Protein AF-A0A926CAU7-F1 (afdb_monomer)

Foldseek 3Di:
DDDDDDDDDDDDDPDDDDDDDDDDDDDDDDDDDDDDDDDDDDPPDDDDDDPPVVVVVVVVVVVVVVVVVVVVVVVVVQVVCCVQFVDDFLRFPLLLVVLVVCLVDPAAEEEQAPSRQVSSCVSNVNPHHYHYAHDDDLDGDPCRLVVVLVVAPVRYKYKAFDPPSGPHPRVVVSVVSLVVSVKDKDFPDFRATNNGHTTMTIIHIGD

Sequence (207 aa):
LQPGGQLLQPGGQLLQPGGQLLQPGGQLLQSGGQLLQPGGQLLQSGGQPAYRGSWLRWGVMVALALVVASHAWTSAHYLDALRLTGGLSFHSSAIGDVSRFLAARPEPIVALDWGLAAQVEYFTDGQKRVDEYFGFTPEPPADYAAQLRARFGRGELFLLHAANQEAFPRRQAFLDAVEAAGLRAETVNVSIRRDGWPMIEVWRVHP

Radius of gyration: 46.48 Å; Cα contacts (8 Å, |Δi|>4): 242; chains: 1; bounding box: 104×55×127 Å

pLDDT: mean 77.71, std 26.78, range [23.84, 98.12]

Nearest PDB structures (foldseek):
  2ps3-assembly1_A  TM=4.194E-01  e=3.011E-01  Escherichia coli
  2ps3-assembly2_B  TM=5.018E-01  e=4.148E-01  Escherichia coli
  6m1x-assembly1_B  TM=4.654E-01  e=8.944E-01  Entamoeba histolytica
  2wee-assembly2_B  TM=3.225E-01  e=4.434E+00  Mycobacterium tuberculosis H37Rv
  3i3w-assembly1_B  TM=3.335E-01  e=4.159E+00  Francisella tularensis subsp. tularensis

Structure (mmCIF, N/CA/C/O backbone):
data_AF-A0A926CAU7-F1
#
_entry.id   AF-A0A926CAU7-F1
#
loop_
_atom_site.group_PDB
_atom_site.id
_atom_site.type_symbol
_atom_site.label_atom_id
_atom_site.label_alt_id
_atom_site.label_comp_id
_atom_site.label_asym_id
_atom_site.label_entity_id
_atom_site.label_seq_id
_atom_site.pdbx_PDB_ins_code
_atom_site.Cartn_x
_atom_site.Cartn_y
_atom_site.Cartn_z
_atom_site.occupancy
_atom_site.B_iso_or_equiv
_atom_site.auth_seq_id
_atom_site.auth_comp_id
_atom_site.auth_asym_id
_atom_site.auth_atom_id
_atom_site.pdbx_PDB_model_num
ATOM 1 N N . LEU A 1 1 ? 58.011 -1.268 -103.147 1.00 37.69 1 LEU A N 1
ATOM 2 C CA . LEU A 1 1 ? 59.133 -0.522 -102.537 1.00 37.69 1 LEU A CA 1
ATOM 3 C C . LEU A 1 1 ? 58.536 0.614 -101.702 1.00 37.69 1 LEU A C 1
ATOM 5 O O . LEU A 1 1 ? 58.072 1.586 -102.274 1.00 37.69 1 LEU A O 1
ATOM 9 N N . GLN A 1 2 ? 58.427 0.441 -100.383 1.00 36.41 2 GLN A N 1
ATOM 10 C CA . GLN A 1 2 ? 58.380 1.556 -99.410 1.00 36.41 2 GLN A CA 1
ATOM 11 C C . GLN A 1 2 ? 59.840 1.923 -99.066 1.00 36.41 2 GLN A C 1
ATOM 13 O O . GLN A 1 2 ? 60.687 1.054 -99.310 1.00 36.41 2 GLN A O 1
ATOM 18 N N . PRO A 1 3 ? 60.197 3.130 -98.563 1.00 37.53 3 PRO A N 1
ATOM 19 C CA . PRO A 1 3 ? 59.711 3.770 -97.309 1.00 37.53 3 PRO A CA 1
ATOM 20 C C . PRO A 1 3 ? 59.543 5.313 -97.460 1.00 37.53 3 PRO A C 1
ATOM 22 O O . PRO A 1 3 ? 59.738 5.821 -98.553 1.00 37.53 3 PRO A O 1
ATOM 25 N N . GLY A 1 4 ? 59.127 6.182 -96.528 1.00 27.03 4 GLY A N 1
ATOM 26 C CA . GLY A 1 4 ? 59.093 6.261 -95.059 1.00 27.03 4 GLY A CA 1
ATOM 27 C C . GLY A 1 4 ? 59.730 7.612 -94.646 1.00 27.03 4 GLY A C 1
ATOM 28 O O . GLY A 1 4 ? 60.794 7.939 -95.160 1.00 27.03 4 GLY A O 1
ATOM 29 N N . GLY A 1 5 ? 59.112 8.412 -93.761 1.00 28.84 5 GLY A N 1
ATOM 30 C CA . GLY A 1 5 ? 59.707 9.678 -93.284 1.00 28.84 5 GLY A CA 1
ATOM 31 C C . GLY A 1 5 ? 58.859 10.471 -92.275 1.00 28.84 5 GLY A C 1
ATOM 32 O O . GLY A 1 5 ? 57.852 11.066 -92.639 1.00 28.84 5 GLY A O 1
ATOM 33 N N . GLN A 1 6 ? 59.290 10.453 -91.009 1.00 26.98 6 GLN A N 1
ATOM 34 C CA . GLN A 1 6 ? 58.863 11.271 -89.852 1.00 26.98 6 GLN A CA 1
ATOM 35 C C . GLN A 1 6 ? 59.308 12.755 -90.039 1.00 26.98 6 GLN A C 1
ATOM 37 O O . GLN A 1 6 ? 60.118 13.019 -90.917 1.00 26.98 6 GLN A O 1
ATOM 42 N N . LEU A 1 7 ? 58.886 13.791 -89.296 1.00 25.17 7 LEU A N 1
ATOM 43 C CA . LEU A 1 7 ? 58.975 13.966 -87.840 1.00 25.17 7 LEU A CA 1
ATOM 44 C C . LEU A 1 7 ? 58.281 15.271 -87.377 1.00 25.17 7 LEU A C 1
ATOM 46 O O . LEU A 1 7 ? 57.945 16.147 -88.167 1.00 25.17 7 LEU A O 1
ATOM 50 N N . LEU A 1 8 ? 58.104 15.347 -86.060 1.00 26.75 8 LEU A N 1
ATOM 51 C CA . LEU A 1 8 ? 57.381 16.323 -85.250 1.00 26.75 8 LEU A CA 1
ATOM 52 C C . LEU A 1 8 ? 57.867 17.782 -85.305 1.00 26.75 8 LEU A C 1
ATOM 54 O O . LEU A 1 8 ? 59.041 18.082 -85.504 1.00 26.75 8 LEU A O 1
ATOM 58 N N . GLN A 1 9 ? 56.921 18.661 -84.964 1.00 29.98 9 GLN A N 1
ATOM 59 C CA . GLN A 1 9 ? 57.135 20.009 -84.438 1.00 29.98 9 GLN A CA 1
ATOM 60 C C . GLN A 1 9 ? 58.080 19.987 -83.220 1.00 29.98 9 GLN A C 1
ATOM 62 O O . GLN A 1 9 ? 57.888 19.153 -82.330 1.00 29.98 9 GLN A O 1
ATOM 67 N N . PRO A 1 10 ? 59.018 20.937 -83.090 1.00 30.83 10 PRO A N 1
ATOM 68 C CA . PRO A 1 10 ? 59.590 21.274 -81.802 1.00 30.83 10 PRO A CA 1
ATOM 69 C C . PRO A 1 10 ? 58.699 22.304 -81.098 1.00 30.83 10 PRO A C 1
ATOM 71 O O . PRO A 1 10 ? 58.356 23.349 -81.651 1.00 30.83 10 PRO A O 1
ATOM 74 N N . GLY A 1 11 ? 58.348 22.007 -79.850 1.00 28.66 11 GLY A N 1
ATOM 75 C CA . GLY A 1 11 ? 57.911 23.027 -78.911 1.00 28.66 11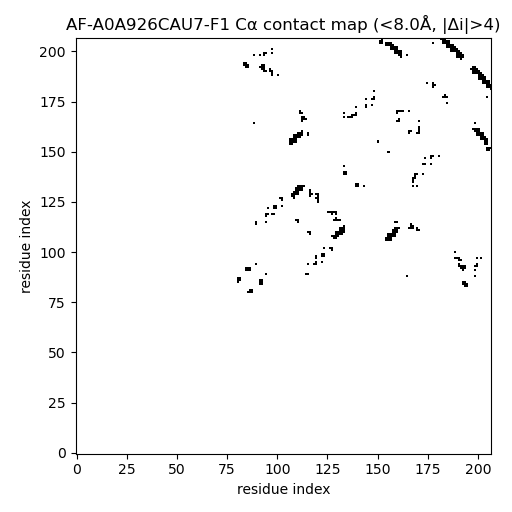 GLY A CA 1
ATOM 76 C C . GLY A 1 11 ? 59.075 23.930 -78.498 1.00 28.66 11 GLY A C 1
ATOM 77 O O . GLY A 1 11 ? 60.219 23.489 -78.412 1.00 28.66 11 GLY A O 1
ATOM 78 N N . GLY A 1 12 ? 58.733 25.178 -78.178 1.00 27.00 12 GLY A N 1
ATOM 79 C CA . GLY A 1 12 ? 59.458 26.006 -77.217 1.00 27.00 12 GLY A CA 1
ATOM 80 C C . GLY A 1 12 ? 60.671 26.772 -77.742 1.00 27.00 12 GLY A C 1
ATOM 81 O O . GLY A 1 12 ? 61.802 26.318 -77.617 1.00 27.00 12 GLY A O 1
ATOM 82 N N . GLN A 1 13 ? 60.449 28.020 -78.161 1.00 26.19 13 GLN A N 1
ATOM 83 C CA . GLN A 1 13 ? 61.414 29.086 -77.890 1.00 26.19 13 GLN A CA 1
ATOM 84 C C . GLN A 1 13 ? 61.008 29.784 -76.590 1.00 26.19 13 GLN A C 1
ATOM 86 O O . GLN A 1 13 ? 60.113 30.624 -76.561 1.00 26.19 13 GLN A O 1
ATOM 91 N N . LEU A 1 14 ? 61.687 29.405 -75.508 1.00 31.56 14 LEU A N 1
ATOM 92 C CA . LEU A 1 14 ? 61.942 30.289 -74.378 1.00 31.56 14 LEU A CA 1
ATOM 93 C C . LEU A 1 14 ? 63.037 31.274 -74.821 1.00 31.56 14 LEU A C 1
ATOM 95 O O . LEU A 1 14 ? 64.186 30.884 -75.022 1.00 31.56 14 LEU A O 1
ATOM 99 N N . LEU A 1 15 ? 62.670 32.544 -74.983 1.00 26.64 15 LEU A N 1
ATOM 100 C CA . LEU A 1 15 ? 63.578 33.694 -75.043 1.00 26.64 15 LEU A CA 1
ATOM 101 C C . LEU A 1 15 ? 63.235 34.550 -73.814 1.00 26.64 15 LEU A C 1
ATOM 103 O O . LEU A 1 15 ? 62.164 35.140 -73.771 1.00 26.64 15 LEU A O 1
ATOM 107 N N . GLN A 1 16 ? 63.934 34.333 -72.693 1.00 29.38 16 GLN A N 1
ATOM 108 C CA . GLN A 1 16 ? 65.135 35.065 -72.233 1.00 29.38 16 GLN A CA 1
ATOM 109 C C . GLN A 1 16 ? 64.796 36.413 -71.551 1.00 29.38 16 GLN A C 1
ATOM 111 O O . GLN A 1 16 ? 63.805 37.024 -71.934 1.00 29.38 16 GLN A O 1
ATOM 116 N N . PRO A 1 17 ? 65.604 36.926 -70.592 1.00 31.16 17 PRO A N 1
ATOM 117 C CA . PRO A 1 17 ? 66.950 36.472 -70.218 1.00 31.16 17 PRO A CA 1
ATOM 118 C C . PRO A 1 17 ? 67.171 36.252 -68.705 1.00 31.16 17 PRO A C 1
ATOM 120 O O . PRO A 1 17 ? 66.713 37.012 -67.853 1.00 31.16 17 PRO A O 1
ATOM 123 N N . GLY A 1 18 ? 67.961 35.226 -68.380 1.00 28.48 18 GLY A N 1
ATOM 124 C CA . GLY A 1 18 ? 68.655 35.135 -67.098 1.00 28.48 18 GLY A CA 1
ATOM 125 C C . GLY A 1 18 ? 69.792 36.155 -67.046 1.00 28.48 18 GLY A C 1
ATOM 126 O O . GLY A 1 18 ? 70.488 36.373 -68.037 1.00 28.48 18 GLY A O 1
ATOM 127 N N . GLY A 1 19 ? 69.950 36.792 -65.889 1.00 29.91 19 GLY A N 1
ATOM 128 C CA . GLY A 1 19 ? 71.025 37.735 -65.628 1.00 29.91 19 GLY A CA 1
ATOM 129 C C . GLY A 1 19 ? 72.414 37.090 -65.624 1.00 29.91 19 GLY A C 1
ATOM 130 O O . GLY A 1 19 ? 72.611 35.975 -65.151 1.00 29.91 19 GLY A O 1
ATOM 131 N N . GLN A 1 20 ? 73.375 37.875 -66.095 1.00 31.66 20 GLN A N 1
ATOM 132 C CA . GLN A 1 20 ? 74.739 37.973 -65.574 1.00 31.66 20 GLN A CA 1
ATOM 133 C C . GLN A 1 20 ? 74.884 39.457 -65.176 1.00 31.66 20 GLN A C 1
ATOM 135 O O . GLN A 1 20 ? 74.551 40.326 -65.974 1.00 31.66 20 GLN A O 1
ATOM 140 N N . LEU A 1 21 ? 75.281 39.870 -63.965 1.00 31.27 21 LEU A N 1
ATOM 141 C CA . LEU A 1 21 ? 76.259 39.254 -63.063 1.00 31.27 21 LEU A CA 1
ATOM 142 C C . LEU A 1 21 ? 77.441 38.710 -63.869 1.00 31.27 21 LEU A C 1
ATOM 144 O O . LEU A 1 21 ? 77.617 37.512 -64.019 1.00 31.27 21 LEU A O 1
ATOM 148 N N . LEU A 1 22 ? 78.141 39.687 -64.459 1.00 23.84 22 LEU A N 1
ATOM 149 C CA . LEU A 1 22 ? 79.547 39.713 -64.866 1.00 23.84 22 LEU A CA 1
ATOM 150 C C . LEU A 1 22 ? 80.095 38.472 -65.589 1.00 23.84 22 LEU A C 1
ATOM 152 O O . LEU A 1 22 ? 80.328 37.421 -65.002 1.00 23.84 22 LEU A O 1
ATOM 156 N N . GLN A 1 23 ? 80.430 38.682 -66.864 1.00 29.03 23 GLN A N 1
ATOM 157 C CA . GLN A 1 23 ? 81.358 37.837 -67.617 1.00 29.03 23 GLN A CA 1
ATOM 158 C C . GLN A 1 23 ? 82.715 37.740 -66.891 1.00 29.03 23 GLN A C 1
ATOM 160 O O . GLN A 1 23 ? 83.166 38.711 -66.275 1.00 29.03 23 GLN A O 1
ATOM 165 N N . PRO A 1 24 ? 83.409 36.603 -67.035 1.00 31.97 24 PRO A N 1
ATOM 166 C CA . PRO A 1 24 ? 84.460 36.562 -68.047 1.00 31.97 24 PRO A CA 1
ATOM 167 C C . PRO A 1 24 ? 84.379 35.307 -68.926 1.00 31.97 24 PRO A C 1
ATOM 169 O O . PRO A 1 24 ? 83.713 34.327 -68.604 1.00 31.97 24 PRO A O 1
ATOM 172 N N . GLY A 1 25 ? 85.013 35.399 -70.095 1.00 26.48 25 GLY A N 1
ATOM 173 C CA . GLY A 1 25 ? 84.811 34.493 -71.217 1.00 26.48 25 GLY A CA 1
ATOM 174 C C . GLY A 1 25 ? 85.380 33.087 -71.045 1.00 26.48 25 GLY A C 1
ATOM 175 O O . GLY A 1 25 ? 86.189 32.810 -70.166 1.00 26.48 25 GLY A O 1
ATOM 176 N N . GLY A 1 26 ? 84.960 32.195 -71.940 1.00 24.03 26 GLY A N 1
ATOM 177 C CA . GLY A 1 26 ? 85.421 30.813 -71.939 1.00 24.03 26 GLY A CA 1
ATOM 178 C C . GLY A 1 26 ? 84.582 29.920 -72.839 1.00 24.03 26 GLY A C 1
ATOM 179 O O . GLY A 1 26 ? 83.492 29.502 -72.483 1.00 24.03 26 GLY A O 1
ATOM 180 N N . GLN A 1 27 ? 85.114 29.675 -74.024 1.00 25.61 27 GLN A N 1
ATOM 181 C CA . GLN A 1 27 ? 84.716 28.689 -75.019 1.00 25.61 27 GLN A CA 1
ATOM 182 C C . GLN A 1 27 ? 84.380 27.269 -74.500 1.00 25.61 27 GLN A C 1
ATOM 184 O O . GLN A 1 27 ? 84.981 26.802 -73.543 1.00 25.61 27 GLN A O 1
ATOM 189 N N . LEU A 1 28 ? 83.558 26.570 -75.306 1.00 25.77 28 LEU A N 1
ATOM 190 C CA . LEU A 1 28 ? 83.648 25.143 -75.689 1.00 25.77 28 LEU A CA 1
ATOM 191 C C . LEU A 1 28 ? 83.577 24.062 -74.583 1.00 25.77 28 LEU A C 1
ATOM 193 O O . LEU A 1 28 ? 84.470 23.945 -73.761 1.00 25.77 28 LEU A O 1
ATOM 197 N N . LEU A 1 29 ? 82.624 23.124 -74.704 1.00 25.94 29 LEU A N 1
ATOM 198 C CA . LEU A 1 29 ? 82.925 21.763 -75.190 1.00 25.94 29 LEU A CA 1
ATOM 199 C C . LEU A 1 29 ? 81.645 20.926 -75.400 1.00 25.94 29 LEU A C 1
ATOM 201 O O . LEU A 1 29 ? 80.798 20.793 -74.522 1.00 25.94 29 LEU A O 1
A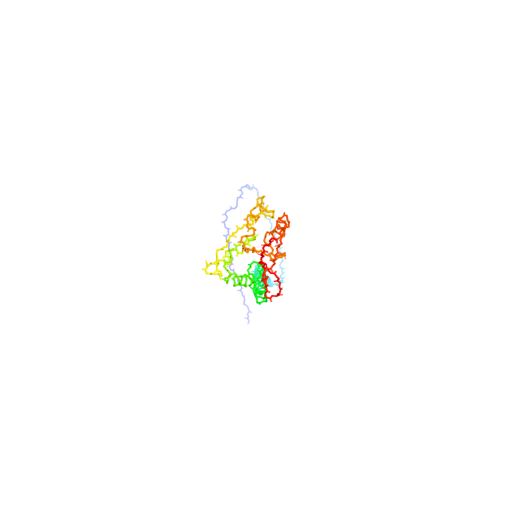TOM 205 N N . GLN A 1 30 ? 81.551 20.342 -76.593 1.00 40.06 30 GLN A N 1
ATOM 206 C CA . GLN A 1 30 ? 80.641 19.263 -76.973 1.00 40.06 30 GLN A CA 1
ATOM 207 C C . GLN A 1 30 ? 81.152 17.912 -76.446 1.00 40.06 30 GLN A C 1
ATOM 209 O O . GLN A 1 30 ? 82.361 17.721 -76.336 1.00 40.06 30 GLN A O 1
ATOM 214 N N . SER A 1 31 ? 80.251 16.950 -76.237 1.00 27.28 31 SER A N 1
ATOM 215 C CA . SER A 1 31 ? 80.400 15.499 -76.517 1.00 27.28 31 SER A CA 1
ATOM 216 C C . SER A 1 31 ? 79.255 14.774 -75.792 1.00 27.28 31 SER A C 1
ATOM 218 O O . SER A 1 31 ? 78.934 15.115 -74.666 1.00 27.28 31 SER A O 1
ATOM 220 N N . GLY A 1 32 ? 78.492 13.833 -76.338 1.00 24.94 32 GLY A N 1
ATOM 221 C CA . GLY A 1 32 ? 78.701 12.927 -77.454 1.00 24.94 32 GLY A CA 1
ATOM 222 C C . GLY A 1 32 ? 78.406 11.505 -76.954 1.00 24.94 32 GLY A C 1
ATOM 223 O O . GLY A 1 32 ? 79.230 10.950 -76.242 1.00 24.94 32 GLY A O 1
ATOM 224 N N . GLY A 1 33 ? 77.266 10.915 -77.348 1.00 26.03 33 GLY A N 1
ATOM 225 C CA . GLY A 1 33 ? 77.120 9.453 -77.471 1.00 26.03 33 GLY A CA 1
ATOM 226 C C . GLY A 1 33 ? 76.073 8.704 -76.615 1.00 26.03 33 GLY A C 1
ATOM 227 O O . GLY A 1 33 ? 76.130 8.725 -75.395 1.00 26.03 33 GLY A O 1
ATOM 228 N N . GLN A 1 34 ? 75.251 7.914 -77.335 1.00 25.88 34 GLN A N 1
ATOM 229 C CA . GLN A 1 34 ? 74.697 6.569 -77.020 1.00 25.88 34 GLN A CA 1
ATOM 230 C C . GLN A 1 34 ? 73.234 6.368 -76.529 1.00 25.88 34 GLN A C 1
ATOM 232 O O . GLN A 1 34 ? 72.913 6.371 -75.350 1.00 25.88 34 GLN A O 1
ATOM 237 N N . LEU A 1 35 ? 72.367 6.127 -77.528 1.00 28.36 35 LEU A N 1
ATOM 238 C CA . LEU A 1 35 ? 71.406 5.018 -77.767 1.00 28.36 35 LEU A CA 1
ATOM 239 C C . LEU A 1 35 ? 71.162 3.891 -76.706 1.00 28.36 35 LEU A C 1
ATOM 241 O O . LEU A 1 35 ? 72.118 3.217 -76.341 1.00 28.36 35 LEU A O 1
ATOM 245 N N . LEU A 1 36 ? 69.869 3.571 -76.424 1.00 27.06 36 LEU A N 1
ATOM 246 C CA . LEU A 1 36 ? 69.154 2.245 -76.514 1.00 27.06 36 LEU A CA 1
ATOM 247 C C . LEU A 1 36 ? 68.126 1.887 -75.385 1.00 27.06 36 LEU A C 1
ATOM 249 O O . LEU A 1 36 ? 68.510 1.586 -74.267 1.00 27.06 36 LEU A O 1
ATOM 253 N N . GLN A 1 37 ? 66.833 1.902 -75.787 1.00 29.00 37 GLN A N 1
ATOM 254 C CA . GLN A 1 37 ? 65.545 1.196 -75.455 1.00 29.00 37 GLN A CA 1
ATOM 255 C C . GLN A 1 37 ? 65.393 0.130 -74.300 1.00 29.00 37 GLN A C 1
ATOM 257 O O . GLN A 1 37 ? 66.382 -0.258 -73.700 1.00 29.00 37 GLN A O 1
ATOM 262 N N . PRO A 1 38 ? 64.231 -0.577 -74.133 1.00 44.84 38 PRO A N 1
ATOM 263 C CA . PRO A 1 38 ? 62.867 -0.208 -73.672 1.00 44.84 38 PRO A CA 1
ATOM 264 C C . PRO A 1 38 ? 62.325 -1.165 -72.550 1.00 44.84 38 PRO A C 1
ATOM 266 O O . PRO A 1 38 ? 62.838 -2.263 -72.359 1.00 44.84 38 PRO A O 1
ATOM 269 N N . GLY A 1 39 ? 61.229 -0.845 -71.842 1.00 24.72 39 GLY A N 1
ATOM 270 C CA . GLY A 1 39 ? 60.587 -1.815 -70.926 1.00 24.72 39 GLY A CA 1
ATOM 271 C C . GLY A 1 39 ? 59.308 -1.288 -70.274 1.00 24.72 39 GLY A C 1
ATOM 272 O O . GLY A 1 39 ? 59.333 -0.256 -69.615 1.00 24.72 39 GLY A O 1
ATOM 273 N N . GLY A 1 40 ? 58.176 -1.950 -70.522 1.00 28.94 40 GLY A N 1
ATOM 274 C CA . GLY A 1 40 ? 56.852 -1.471 -70.130 1.00 28.94 40 GLY A CA 1
ATOM 275 C C . GLY A 1 40 ? 56.505 -1.633 -68.651 1.00 28.94 40 GLY A C 1
ATOM 276 O O . GLY A 1 40 ? 57.103 -2.434 -67.948 1.00 28.94 40 GLY A O 1
ATOM 277 N N . GLN A 1 41 ? 55.463 -0.915 -68.230 1.00 29.08 41 GLN A N 1
ATOM 278 C CA . GLN A 1 41 ? 54.404 -1.420 -67.353 1.00 29.08 41 GLN A CA 1
ATOM 279 C C . GLN A 1 41 ? 53.270 -0.389 -67.285 1.00 29.08 41 GLN A C 1
ATOM 281 O O . GLN A 1 41 ? 53.457 0.743 -66.844 1.00 29.08 41 GLN A O 1
ATOM 286 N N . LEU A 1 42 ? 52.074 -0.802 -67.716 1.00 39.25 42 LEU A N 1
ATOM 287 C CA . LEU A 1 42 ? 50.829 -0.224 -67.222 1.00 39.25 42 LEU A CA 1
ATOM 288 C C . LEU A 1 42 ? 50.823 -0.393 -65.696 1.00 39.25 42 LEU A C 1
ATOM 290 O O . LEU A 1 42 ? 50.654 -1.509 -65.212 1.00 39.25 42 LEU A O 1
ATOM 294 N N . LEU A 1 43 ? 50.950 0.695 -64.941 1.00 36.84 43 LEU A N 1
ATOM 295 C CA . LEU A 1 43 ? 50.566 0.711 -63.531 1.00 36.84 43 LEU A CA 1
ATOM 296 C C . LEU A 1 43 ? 49.117 1.192 -63.427 1.00 36.84 43 LEU A C 1
ATOM 298 O O . LEU A 1 43 ? 48.823 2.353 -63.160 1.00 36.84 43 LEU A O 1
ATOM 302 N N . GLN A 1 44 ? 48.200 0.246 -63.643 1.00 43.81 44 GLN A N 1
ATOM 303 C CA . GLN A 1 44 ? 46.972 0.214 -62.859 1.00 43.81 44 GLN A CA 1
ATOM 304 C C . GLN A 1 44 ? 47.361 -0.175 -61.428 1.00 43.81 44 GLN A C 1
ATOM 306 O O . GLN A 1 44 ? 47.679 -1.326 -61.152 1.00 43.81 44 GLN A O 1
ATOM 311 N N . SER A 1 45 ? 47.332 0.784 -60.512 1.00 39.34 45 SER A N 1
ATOM 312 C CA . SER A 1 45 ? 47.285 0.533 -59.071 1.00 39.34 45 SER A CA 1
ATOM 313 C C . SER A 1 45 ? 46.692 1.781 -58.428 1.00 39.34 45 SER A C 1
ATOM 315 O O . SER A 1 45 ? 47.227 2.867 -58.608 1.00 39.34 45 SER A O 1
ATOM 317 N N . GLY A 1 46 ? 45.593 1.777 -57.699 1.00 35.03 46 GLY A N 1
ATOM 318 C CA . GLY A 1 46 ? 44.671 0.750 -57.253 1.00 35.03 46 GLY A CA 1
ATOM 319 C C . GLY A 1 46 ? 43.612 1.538 -56.480 1.00 35.03 46 GLY A C 1
ATOM 320 O O . GLY A 1 46 ? 43.945 2.483 -55.764 1.00 35.03 46 GLY A O 1
ATOM 321 N N . GLY A 1 47 ? 42.333 1.253 -56.702 1.00 46.81 47 GLY A N 1
ATOM 322 C CA . GLY A 1 47 ? 41.254 2.059 -56.141 1.00 46.81 47 GLY A CA 1
ATOM 323 C C . GLY A 1 47 ? 41.279 2.090 -54.615 1.00 46.81 47 GLY A C 1
ATOM 324 O O . GLY A 1 47 ? 41.148 1.045 -53.991 1.00 46.81 47 GLY A O 1
ATOM 325 N N . GLN A 1 48 ? 41.367 3.280 -54.017 1.00 50.91 48 GLN A N 1
ATOM 326 C CA . GLN A 1 48 ? 40.921 3.536 -52.644 1.00 50.91 48 GLN A CA 1
ATOM 327 C C . GLN A 1 48 ? 40.422 4.984 -52.526 1.00 50.91 48 GLN A C 1
ATOM 329 O O . GLN A 1 48 ? 41.224 5.915 -52.507 1.00 50.91 48 GLN A O 1
ATOM 334 N N . PRO A 1 49 ? 39.090 5.177 -52.452 1.00 48.47 49 PRO A N 1
ATOM 335 C CA . PRO A 1 49 ? 38.539 5.755 -51.227 1.00 48.47 49 PRO A CA 1
ATOM 336 C C . PRO A 1 49 ? 37.137 5.190 -50.914 1.00 48.47 49 PRO A C 1
ATOM 338 O O . PRO A 1 49 ? 36.132 5.860 -51.109 1.00 48.47 49 PRO A O 1
ATOM 341 N N . ALA A 1 50 ? 37.033 3.949 -50.428 1.00 53.41 50 ALA A N 1
ATOM 342 C CA . ALA A 1 50 ? 35.738 3.403 -49.969 1.00 53.41 50 ALA A CA 1
ATOM 343 C C . ALA A 1 50 ? 35.791 2.738 -48.583 1.00 53.41 50 ALA A C 1
ATOM 345 O O . ALA A 1 50 ? 34.765 2.580 -47.922 1.00 53.41 50 ALA A O 1
ATOM 346 N N . TYR A 1 51 ? 36.983 2.394 -48.090 1.00 52.62 51 TYR A N 1
ATOM 347 C CA . TYR A 1 51 ? 37.103 1.562 -46.893 1.00 52.62 51 TYR A CA 1
ATOM 348 C C . TYR A 1 51 ? 37.040 2.338 -45.574 1.00 52.62 51 TYR A C 1
ATOM 350 O O . TYR A 1 51 ? 36.506 1.807 -44.608 1.00 52.62 51 TYR A O 1
ATOM 358 N N . ARG A 1 52 ? 37.483 3.605 -45.509 1.00 55.53 52 ARG A N 1
ATOM 359 C CA . ARG A 1 52 ? 37.483 4.367 -44.239 1.00 55.53 52 ARG A CA 1
ATOM 360 C C . ARG A 1 52 ? 36.102 4.826 -43.756 1.00 55.53 52 ARG A C 1
ATOM 362 O O . ARG A 1 52 ? 35.952 5.056 -42.567 1.00 55.53 52 ARG A O 1
ATOM 369 N N . GLY A 1 53 ? 35.110 4.948 -44.639 1.00 61.16 53 GLY A N 1
ATOM 370 C CA . GLY A 1 53 ? 33.736 5.305 -44.252 1.00 61.16 53 GLY A CA 1
ATOM 371 C C . GLY A 1 53 ? 32.833 4.095 -43.997 1.00 61.16 53 GLY A C 1
ATOM 372 O O . GLY A 1 53 ? 31.812 4.218 -43.330 1.00 61.16 53 GLY A O 1
ATOM 373 N N . SER A 1 54 ? 33.201 2.922 -44.522 1.00 76.06 54 SER A N 1
ATOM 374 C CA . SER A 1 54 ? 32.367 1.718 -44.467 1.00 76.06 54 SER A CA 1
ATOM 375 C C . SER A 1 54 ? 32.303 1.126 -43.058 1.00 76.06 54 SER A C 1
ATOM 377 O O . SER A 1 54 ? 31.211 0.928 -42.536 1.00 76.06 54 SER A O 1
ATOM 379 N N . TRP A 1 55 ? 33.446 0.925 -42.393 1.00 80.50 55 TRP A N 1
ATOM 380 C CA . TRP A 1 55 ? 33.476 0.344 -41.043 1.00 80.50 55 TRP A CA 1
ATOM 381 C C . TRP A 1 55 ? 32.778 1.232 -40.006 1.00 80.50 55 TRP A C 1
ATOM 383 O O . TRP A 1 55 ? 32.121 0.712 -39.111 1.00 80.50 55 TRP A O 1
ATOM 393 N N . LEU A 1 56 ? 32.854 2.561 -40.155 1.00 86.00 56 LEU A N 1
ATOM 394 C CA . LEU A 1 56 ? 32.152 3.496 -39.276 1.00 86.00 56 LEU A CA 1
ATOM 395 C C . LEU A 1 56 ? 30.637 3.421 -39.496 1.00 86.00 56 LEU A C 1
ATOM 397 O O . LEU A 1 56 ? 29.881 3.350 -38.534 1.00 86.00 56 LEU A O 1
ATOM 401 N N . ARG A 1 57 ? 30.183 3.368 -40.756 1.00 89.50 57 ARG A N 1
ATOM 402 C CA . ARG A 1 57 ? 28.761 3.182 -41.086 1.00 89.50 57 ARG A CA 1
ATOM 403 C C . ARG A 1 57 ? 28.234 1.842 -40.574 1.00 89.50 57 ARG A C 1
ATOM 405 O O . ARG A 1 57 ? 27.168 1.814 -39.973 1.00 89.50 57 ARG A O 1
ATOM 412 N N . TRP A 1 58 ? 28.982 0.755 -40.754 1.00 91.62 58 TRP A N 1
ATOM 413 C CA . TRP A 1 58 ? 28.638 -0.556 -40.200 1.00 91.62 58 TRP A CA 1
ATOM 414 C C . TRP A 1 58 ? 28.618 -0.549 -38.671 1.00 91.62 58 TRP A C 1
ATOM 416 O O . TRP A 1 58 ? 27.672 -1.060 -38.083 1.00 91.62 58 TRP A O 1
ATOM 426 N N . GLY A 1 59 ? 29.599 0.087 -38.028 1.00 93.62 59 GLY A N 1
ATOM 427 C CA . GLY A 1 59 ? 29.638 0.246 -36.575 1.00 93.62 59 GLY A CA 1
ATOM 428 C C . GLY A 1 59 ? 28.420 0.996 -36.036 1.00 93.62 59 GLY A C 1
ATOM 429 O O . GLY A 1 59 ? 27.794 0.539 -35.083 1.00 93.62 59 GLY A O 1
ATOM 430 N N . VAL A 1 60 ? 28.019 2.091 -36.691 1.00 94.56 60 VAL A N 1
ATOM 431 C CA . VAL A 1 60 ? 26.797 2.835 -36.345 1.00 94.56 60 VAL A CA 1
ATOM 432 C C . VAL A 1 60 ? 25.546 1.978 -36.554 1.00 94.56 60 VAL A C 1
ATOM 434 O O . VAL A 1 60 ? 24.689 1.943 -35.679 1.00 94.56 60 VAL A O 1
ATOM 437 N N . MET A 1 61 ? 25.441 1.243 -37.664 1.00 95.94 61 MET A N 1
ATOM 438 C CA . MET A 1 61 ? 24.299 0.355 -37.922 1.00 95.94 61 MET A CA 1
ATOM 439 C C . MET A 1 61 ? 24.190 -0.769 -36.889 1.00 95.94 61 MET A C 1
ATOM 441 O O . MET A 1 61 ? 23.090 -1.061 -36.428 1.00 95.94 61 MET A O 1
ATOM 445 N N . VAL A 1 62 ? 25.313 -1.375 -36.493 1.00 96.75 62 VAL A N 1
ATOM 446 C CA . VAL A 1 62 ? 25.347 -2.394 -35.434 1.00 96.75 62 VAL A CA 1
ATOM 447 C C . VAL A 1 62 ? 24.946 -1.784 -34.095 1.00 96.75 62 VAL A C 1
ATOM 449 O O . VAL A 1 62 ? 24.115 -2.360 -33.401 1.00 96.75 62 VAL A O 1
ATOM 452 N N . ALA A 1 63 ? 25.466 -0.606 -33.744 1.00 96.69 63 ALA A N 1
ATOM 453 C CA . ALA A 1 63 ? 25.082 0.083 -32.515 1.00 96.69 63 ALA A CA 1
ATOM 454 C C . ALA A 1 63 ? 23.575 0.391 -32.484 1.00 96.69 63 ALA A C 1
ATOM 456 O O . ALA A 1 63 ? 22.910 0.101 -31.493 1.00 96.69 63 ALA A O 1
ATOM 457 N N . LEU A 1 64 ? 23.012 0.898 -33.586 1.00 97.81 64 LEU A N 1
ATOM 458 C CA . LEU A 1 64 ? 21.572 1.134 -33.714 1.00 97.81 64 LEU A CA 1
ATOM 459 C C . LEU A 1 64 ? 20.771 -0.167 -33.611 1.00 97.81 64 LEU A C 1
ATOM 461 O O . LEU A 1 64 ? 19.768 -0.207 -32.902 1.00 97.81 64 LEU A O 1
ATOM 465 N N . ALA A 1 65 ? 21.221 -1.240 -34.264 1.00 97.44 65 ALA A N 1
ATOM 466 C CA . ALA A 1 65 ? 20.574 -2.544 -34.175 1.00 97.44 65 ALA A CA 1
ATOM 467 C C . ALA A 1 65 ? 20.586 -3.089 -32.740 1.00 97.44 65 ALA A C 1
ATOM 469 O O . ALA A 1 65 ? 19.574 -3.613 -32.288 1.00 97.44 65 ALA A O 1
ATOM 470 N N . LEU A 1 66 ? 21.687 -2.918 -32.000 1.00 98.12 66 LEU A N 1
ATOM 471 C CA . LEU A 1 66 ? 21.783 -3.309 -30.592 1.00 98.12 66 LEU A CA 1
ATOM 472 C C . LEU A 1 66 ? 20.854 -2.481 -29.700 1.00 98.12 66 LEU A C 1
ATOM 474 O O . LEU A 1 66 ? 20.204 -3.047 -28.825 1.00 98.12 66 LEU A O 1
ATOM 478 N N . VAL A 1 67 ? 20.741 -1.169 -29.934 1.00 98.06 67 VAL A N 1
ATOM 479 C CA . VAL A 1 67 ? 19.773 -0.318 -29.223 1.00 98.06 67 VAL A CA 1
ATOM 480 C C . VAL A 1 67 ? 18.351 -0.802 -29.500 1.00 98.06 67 VAL A C 1
ATOM 482 O O . VAL A 1 67 ? 17.606 -1.072 -28.563 1.00 98.06 67 VAL A O 1
ATOM 485 N N . VAL A 1 68 ? 17.981 -0.996 -30.768 1.00 97.94 68 VAL A N 1
ATOM 486 C CA . VAL A 1 68 ? 16.642 -1.482 -31.140 1.00 97.94 68 VAL A CA 1
ATOM 487 C C . VAL A 1 68 ? 16.364 -2.861 -30.541 1.00 97.94 68 VAL A C 1
ATOM 489 O O . VAL A 1 68 ? 15.293 -3.071 -29.977 1.00 97.94 68 VAL A O 1
ATOM 492 N N . ALA A 1 69 ? 17.325 -3.785 -30.603 1.00 97.44 69 ALA A N 1
ATOM 493 C CA . ALA A 1 69 ? 17.193 -5.114 -30.015 1.00 97.44 69 ALA A CA 1
ATOM 494 C C . ALA A 1 69 ? 17.030 -5.050 -28.489 1.00 97.44 69 ALA A C 1
ATOM 496 O O . ALA A 1 69 ? 16.167 -5.732 -27.946 1.00 97.44 69 ALA A O 1
ATOM 497 N N . SER A 1 70 ? 17.797 -4.198 -27.803 1.00 97.38 70 SER A N 1
ATOM 498 C CA . SER A 1 70 ? 17.695 -3.981 -26.354 1.00 97.38 70 SER A CA 1
ATOM 499 C C . SER A 1 70 ? 16.326 -3.425 -25.950 1.00 97.38 70 SER A C 1
ATOM 501 O O . SER A 1 70 ? 15.698 -3.917 -25.008 1.00 97.38 70 SER A O 1
ATOM 503 N N . HIS A 1 71 ? 15.812 -2.450 -26.705 1.00 97.62 71 HIS A N 1
ATOM 504 C CA . HIS A 1 71 ? 14.467 -1.917 -26.498 1.00 97.62 71 HIS A CA 1
ATOM 505 C C . HIS A 1 71 ? 13.403 -2.995 -26.730 1.00 97.62 71 HIS A C 1
ATOM 507 O O . HIS A 1 71 ? 12.562 -3.205 -25.860 1.00 97.62 71 HIS A O 1
ATOM 513 N N . ALA A 1 72 ? 13.466 -3.723 -27.850 1.00 96.69 72 ALA A N 1
ATOM 514 C CA . ALA A 1 72 ? 12.517 -4.791 -28.162 1.00 96.69 72 ALA A CA 1
ATOM 515 C C . ALA A 1 72 ? 12.527 -5.906 -27.104 1.00 96.69 72 ALA A C 1
ATOM 517 O O . ALA A 1 72 ? 11.466 -6.361 -26.680 1.00 96.69 72 ALA A O 1
ATOM 518 N N . TRP A 1 73 ? 13.713 -6.298 -26.634 1.00 96.19 73 TRP A N 1
ATOM 519 C CA . TRP A 1 73 ? 13.894 -7.262 -25.552 1.00 96.19 73 TRP A CA 1
ATOM 520 C C . TRP A 1 73 ? 13.249 -6.780 -24.251 1.00 96.19 73 TRP A C 1
ATOM 522 O O . TRP A 1 73 ? 12.451 -7.494 -23.649 1.00 96.19 73 TRP A O 1
ATOM 532 N N . THR A 1 74 ? 13.535 -5.540 -23.848 1.00 94.00 74 THR A N 1
ATOM 533 C CA . THR A 1 74 ? 12.964 -4.935 -22.636 1.00 94.00 74 THR A CA 1
ATOM 534 C C . THR A 1 74 ? 11.440 -4.848 -22.727 1.00 94.00 74 THR A C 1
ATOM 536 O O . THR A 1 74 ? 10.742 -5.199 -21.777 1.00 94.00 74 THR A O 1
ATOM 539 N N . SER A 1 75 ? 10.904 -4.436 -23.879 1.00 94.06 75 SER A N 1
ATOM 540 C CA . SER A 1 75 ? 9.461 -4.379 -24.121 1.00 94.06 75 SER A CA 1
ATOM 541 C C . SER A 1 75 ? 8.805 -5.758 -24.073 1.00 94.06 75 SER A C 1
ATOM 543 O O . SER A 1 75 ? 7.743 -5.893 -23.468 1.00 94.06 75 SER A O 1
ATOM 545 N N . ALA A 1 76 ? 9.430 -6.780 -24.665 1.00 94.00 76 ALA A N 1
ATOM 546 C CA . ALA A 1 76 ? 8.934 -8.152 -24.606 1.00 94.00 76 ALA A CA 1
ATOM 547 C C . ALA A 1 76 ? 8.895 -8.662 -23.158 1.00 94.00 76 ALA A C 1
ATOM 549 O O . ALA A 1 76 ? 7.852 -9.120 -22.700 1.00 94.00 76 ALA A O 1
ATOM 550 N N . HIS A 1 77 ? 9.979 -8.466 -22.401 1.00 91.06 77 HIS A N 1
ATOM 551 C CA . HIS A 1 77 ? 10.029 -8.824 -20.984 1.00 91.06 77 HIS A CA 1
ATOM 552 C C . HIS A 1 77 ? 8.972 -8.111 -20.142 1.00 91.06 77 HIS A C 1
ATOM 554 O O . HIS A 1 77 ? 8.343 -8.735 -19.288 1.00 91.06 77 HIS A O 1
ATOM 560 N N . TYR A 1 78 ? 8.758 -6.815 -20.372 1.00 89.19 78 TYR A N 1
ATOM 561 C CA . TYR A 1 78 ? 7.739 -6.060 -19.651 1.00 89.19 78 TYR A CA 1
ATOM 562 C C . TYR A 1 78 ? 6.328 -6.560 -19.978 1.00 89.19 78 TYR A C 1
ATOM 564 O O . TYR A 1 78 ? 5.501 -6.718 -19.081 1.00 89.19 78 TYR A O 1
ATOM 572 N N . LEU A 1 79 ? 6.056 -6.854 -21.252 1.00 91.12 79 LEU A N 1
ATOM 573 C CA . LEU A 1 79 ? 4.774 -7.403 -21.681 1.00 91.12 79 LEU A CA 1
ATOM 574 C C . LEU A 1 79 ? 4.519 -8.787 -21.075 1.00 91.12 79 LEU A C 1
ATOM 576 O O . LEU A 1 79 ? 3.406 -9.057 -20.624 1.00 91.12 79 LEU A O 1
ATOM 580 N N . ASP A 1 80 ? 5.534 -9.646 -21.029 1.00 91.00 80 ASP A N 1
ATOM 581 C CA . ASP A 1 80 ? 5.425 -10.965 -20.410 1.00 91.00 80 ASP A CA 1
ATOM 582 C C . ASP A 1 80 ? 5.196 -10.856 -18.901 1.00 91.00 80 ASP A C 1
ATOM 584 O O . ASP A 1 80 ? 4.297 -11.512 -18.370 1.00 91.00 80 ASP A O 1
ATOM 588 N N . ALA A 1 81 ? 5.907 -9.954 -18.217 1.00 86.75 81 ALA A N 1
ATOM 589 C CA . ALA A 1 81 ? 5.652 -9.658 -16.812 1.00 86.75 81 ALA A CA 1
ATOM 590 C C . ALA A 1 81 ? 4.209 -9.177 -16.598 1.00 86.75 81 ALA A C 1
ATOM 592 O O . ALA A 1 81 ? 3.505 -9.721 -15.753 1.00 86.75 81 ALA A O 1
ATOM 593 N N . LEU A 1 82 ? 3.721 -8.230 -17.404 1.00 87.81 82 LEU A N 1
ATOM 594 C CA . LEU A 1 82 ? 2.351 -7.720 -17.314 1.00 87.81 82 LEU A CA 1
ATOM 595 C C . LEU A 1 82 ? 1.306 -8.825 -17.537 1.00 87.81 82 LEU A C 1
ATOM 597 O O . LEU A 1 82 ? 0.302 -8.880 -16.829 1.00 87.81 82 LEU A O 1
ATOM 601 N N . ARG A 1 83 ? 1.536 -9.729 -18.495 1.00 87.12 83 ARG A N 1
ATOM 602 C CA . ARG A 1 83 ? 0.643 -10.868 -18.763 1.00 87.12 83 ARG A CA 1
ATOM 603 C C . ARG A 1 83 ? 0.581 -11.831 -17.580 1.00 87.12 83 ARG A C 1
ATOM 605 O O . ARG A 1 83 ? -0.516 -12.247 -17.198 1.00 87.12 83 ARG A O 1
ATOM 612 N N . LEU A 1 84 ? 1.735 -12.157 -17.000 1.00 83.69 84 LEU A N 1
ATOM 613 C CA . LEU A 1 84 ? 1.857 -13.132 -15.915 1.00 83.69 84 LEU A CA 1
ATOM 614 C C . LEU A 1 84 ? 1.383 -12.580 -14.569 1.00 83.69 84 LEU A C 1
ATOM 616 O O . LEU A 1 84 ? 0.655 -13.260 -13.854 1.00 83.69 84 LEU A O 1
ATOM 620 N N . THR A 1 85 ? 1.757 -11.348 -14.229 1.00 83.94 85 THR A N 1
ATOM 621 C CA . THR A 1 85 ? 1.537 -10.777 -12.891 1.00 83.94 85 THR A CA 1
ATOM 622 C C . THR A 1 85 ? 0.378 -9.778 -12.845 1.00 83.94 85 THR A C 1
ATOM 624 O O . THR A 1 85 ? -0.148 -9.467 -11.775 1.00 83.94 85 THR A O 1
ATOM 627 N N . GLY A 1 86 ? -0.075 -9.283 -14.000 1.00 81.38 86 GLY A N 1
ATOM 628 C CA . GLY A 1 86 ? -1.053 -8.197 -14.072 1.00 81.38 86 GLY A CA 1
ATOM 629 C C . GLY A 1 86 ? -0.473 -6.837 -13.675 1.00 81.38 86 GLY A C 1
ATOM 630 O O . GLY A 1 86 ? -1.240 -5.955 -13.308 1.00 81.38 86 GLY A O 1
ATOM 631 N N . GLY A 1 87 ? 0.856 -6.687 -13.702 1.00 84.06 87 GLY A N 1
ATOM 632 C CA . GLY A 1 87 ? 1.578 -5.471 -13.321 1.00 84.06 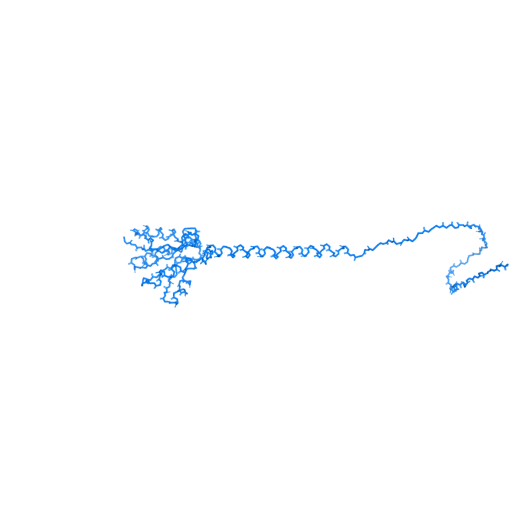87 GLY A CA 1
ATOM 633 C C . GLY A 1 87 ? 2.533 -5.728 -12.158 1.00 84.06 87 GLY A C 1
ATOM 634 O O . GLY A 1 87 ? 2.303 -6.614 -11.340 1.00 84.06 87 GLY A O 1
ATOM 635 N N . LEU A 1 88 ? 3.626 -4.972 -12.088 1.00 82.06 88 LEU A N 1
ATOM 636 C CA . LEU A 1 88 ? 4.658 -5.134 -11.061 1.00 82.06 88 LEU A CA 1
ATOM 637 C C . LEU A 1 88 ? 4.569 -4.028 -10.007 1.00 82.06 88 LEU A C 1
ATOM 639 O O . LEU A 1 88 ? 4.106 -2.924 -10.293 1.00 82.06 88 LEU A O 1
ATOM 643 N N . SER A 1 89 ? 5.084 -4.322 -8.810 1.00 80.69 89 SER A N 1
ATOM 644 C CA . SER A 1 89 ? 5.191 -3.358 -7.708 1.00 80.69 89 SER A CA 1
ATOM 645 C C . SER A 1 89 ? 3.840 -2.669 -7.405 1.00 80.69 89 SER A C 1
ATOM 647 O O . SER A 1 89 ? 2.787 -3.314 -7.450 1.00 80.69 89 SER A O 1
ATOM 649 N N . PHE A 1 90 ? 3.864 -1.363 -7.143 1.00 79.44 90 PHE A N 1
ATOM 650 C CA . PHE A 1 90 ? 2.727 -0.504 -6.792 1.00 79.44 90 PHE A CA 1
ATOM 651 C C . PHE A 1 90 ? 1.625 -0.413 -7.861 1.00 79.44 90 PHE A C 1
ATOM 653 O O . PHE A 1 90 ? 0.534 0.073 -7.579 1.00 79.44 90 PHE A O 1
ATOM 660 N N . HIS A 1 91 ? 1.888 -0.886 -9.082 1.00 76.25 91 HIS A N 1
ATOM 661 C CA . HIS A 1 91 ? 0.926 -0.907 -10.191 1.00 76.25 91 HIS A CA 1
ATOM 662 C C . HIS A 1 91 ? 0.457 -2.324 -10.533 1.00 76.25 91 HIS A C 1
ATOM 664 O O . HIS A 1 91 ? 0.015 -2.597 -11.649 1.00 76.25 91 HIS A O 1
ATOM 670 N N . SER A 1 92 ? 0.601 -3.260 -9.598 1.00 85.31 92 SER A N 1
ATOM 671 C CA . SER A 1 92 ? 0.074 -4.609 -9.767 1.00 85.31 92 SER A CA 1
ATOM 672 C C . SER A 1 92 ? -1.453 -4.643 -9.708 1.00 85.31 92 SER A C 1
ATOM 674 O O . SER A 1 92 ? -2.094 -3.802 -9.082 1.00 85.31 92 SER A O 1
ATOM 676 N N . SER A 1 93 ? -2.036 -5.681 -10.311 1.00 86.88 93 SER A N 1
ATOM 677 C CA . SER A 1 93 ? -3.482 -5.953 -10.271 1.00 86.88 93 SER A CA 1
ATOM 678 C C . SER A 1 93 ? -4.101 -5.981 -8.861 1.00 86.88 93 SER A C 1
ATOM 680 O O . SER A 1 93 ? -5.296 -5.719 -8.726 1.00 86.88 93 SER A O 1
ATOM 682 N N . ALA A 1 94 ? -3.294 -6.192 -7.814 1.00 92.62 94 ALA A N 1
ATOM 683 C CA . ALA A 1 94 ? -3.732 -6.200 -6.421 1.00 92.62 94 ALA A CA 1
ATOM 684 C C . ALA A 1 94 ? -4.386 -4.879 -5.972 1.00 92.62 94 ALA A C 1
ATOM 686 O O . ALA A 1 94 ? -5.258 -4.901 -5.104 1.00 92.62 94 ALA A O 1
ATOM 687 N N . ILE A 1 95 ? -4.023 -3.735 -6.572 1.00 93.38 95 ILE A N 1
ATOM 688 C CA . ILE A 1 95 ? -4.661 -2.452 -6.238 1.00 93.38 95 ILE A CA 1
ATOM 689 C C . ILE A 1 95 ? -6.143 -2.429 -6.636 1.00 93.38 95 ILE A C 1
ATOM 691 O O . ILE A 1 95 ? -6.974 -1.860 -5.931 1.00 93.38 95 ILE A O 1
ATOM 695 N N . GLY A 1 96 ? -6.505 -3.104 -7.730 1.00 92.38 96 GLY A N 1
ATOM 696 C CA . GLY A 1 96 ? -7.898 -3.254 -8.143 1.00 92.38 96 GLY A CA 1
ATOM 697 C C . GLY A 1 96 ? -8.676 -4.181 -7.207 1.00 92.38 96 GLY A C 1
ATOM 698 O O . GLY A 1 96 ? -9.839 -3.922 -6.898 1.00 92.38 96 GLY A O 1
ATOM 699 N N . ASP A 1 97 ? -8.032 -5.238 -6.712 1.00 93.12 97 ASP A N 1
ATOM 700 C CA . ASP A 1 97 ? -8.640 -6.183 -5.770 1.00 93.12 97 ASP A CA 1
ATOM 701 C C . ASP A 1 97 ? -8.932 -5.526 -4.421 1.00 93.12 97 ASP A C 1
ATOM 703 O O . ASP A 1 97 ? -10.068 -5.600 -3.939 1.00 93.12 97 ASP A O 1
ATOM 707 N N . VAL A 1 98 ? -7.960 -4.797 -3.863 1.00 95.31 98 VAL A N 1
ATOM 708 C CA . VAL A 1 98 ? -8.158 -4.098 -2.589 1.00 95.31 98 VAL A CA 1
ATOM 709 C C . VAL A 1 98 ? -9.186 -2.977 -2.726 1.00 95.31 98 VAL A C 1
ATOM 711 O O . VAL A 1 98 ? -10.035 -2.813 -1.854 1.00 95.31 98 VAL A O 1
ATOM 714 N N . SER A 1 99 ? -9.196 -2.256 -3.851 1.00 95.81 99 SER A N 1
ATOM 715 C CA . SER A 1 99 ? -10.175 -1.190 -4.097 1.00 95.81 99 SER A CA 1
ATOM 716 C C . SER A 1 99 ? -11.600 -1.738 -4.157 1.00 95.81 99 SER A C 1
ATOM 718 O O . SER A 1 99 ? -12.501 -1.164 -3.550 1.00 95.81 99 SER A O 1
ATOM 720 N N . ARG A 1 100 ? -11.816 -2.896 -4.799 1.00 94.62 100 ARG A N 1
ATOM 721 C CA . ARG A 1 100 ? -13.123 -3.578 -4.795 1.00 94.62 100 ARG A CA 1
ATOM 722 C C . ARG A 1 100 ? -13.531 -4.046 -3.401 1.00 94.62 100 ARG A C 1
ATOM 724 O O . ARG A 1 100 ? -14.696 -3.908 -3.034 1.00 94.62 100 ARG A O 1
ATOM 731 N N . PHE A 1 101 ? -12.586 -4.570 -2.620 1.00 94.81 101 PHE A N 1
ATOM 732 C CA . PHE A 1 101 ? -12.835 -4.948 -1.228 1.00 94.81 101 PHE A CA 1
ATOM 733 C C . PHE A 1 101 ? -13.250 -3.742 -0.369 1.00 94.81 101 PHE A C 1
ATOM 735 O O . PHE A 1 101 ? -14.176 -3.846 0.436 1.00 94.81 101 PHE A O 1
ATOM 742 N N . LEU A 1 102 ? -12.598 -2.593 -0.560 1.00 95.69 102 LEU A N 1
ATOM 743 C CA . LEU A 1 102 ? -12.858 -1.360 0.183 1.00 95.69 102 LEU A CA 1
ATOM 744 C C . LEU A 1 102 ? -14.127 -0.635 -0.291 1.00 95.69 102 LEU A C 1
ATOM 746 O O . LEU A 1 102 ? -14.816 -0.027 0.525 1.00 95.69 102 LEU A O 1
ATOM 750 N N . ALA A 1 103 ? -14.493 -0.732 -1.573 1.00 93.94 103 ALA A N 1
ATOM 751 C CA . ALA A 1 103 ? -15.691 -0.096 -2.131 1.00 93.94 103 ALA A CA 1
ATOM 752 C C . ALA A 1 103 ? -16.973 -0.494 -1.376 1.00 93.94 103 ALA A C 1
ATOM 754 O O . ALA A 1 103 ? -17.826 0.349 -1.096 1.00 93.94 103 ALA A O 1
ATOM 755 N N . ALA A 1 104 ? -17.075 -1.762 -0.969 1.00 88.19 104 ALA A N 1
ATOM 756 C CA . ALA A 1 104 ? -18.234 -2.308 -0.264 1.00 88.19 104 ALA A CA 1
ATOM 757 C C . ALA A 1 104 ? -18.293 -1.960 1.240 1.00 88.19 104 ALA A C 1
ATOM 759 O O . ALA A 1 104 ? -19.235 -2.363 1.922 1.00 88.19 104 ALA A O 1
ATOM 760 N N . ARG A 1 105 ? -17.296 -1.246 1.780 1.00 92.25 105 ARG A N 1
ATOM 761 C CA . ARG A 1 105 ? -17.089 -1.078 3.226 1.00 92.25 105 ARG A CA 1
ATOM 762 C C . ARG A 1 105 ? -17.348 0.345 3.718 1.00 92.25 105 ARG A C 1
ATOM 764 O O . ARG A 1 105 ? -16.759 1.268 3.167 1.00 92.25 105 ARG A O 1
ATOM 771 N N . PRO A 1 106 ? -18.217 0.582 4.716 1.00 93.31 106 PRO A N 1
ATOM 772 C CA . PRO A 1 106 ? -18.468 1.929 5.241 1.00 93.31 106 PRO A CA 1
ATOM 773 C C . PRO A 1 106 ? -17.319 2.506 6.087 1.00 93.31 106 PRO A C 1
ATOM 775 O O . PRO A 1 106 ? -17.320 3.705 6.354 1.00 93.31 106 PRO A O 1
ATOM 778 N N . GLU A 1 107 ? -16.376 1.677 6.534 1.00 94.69 107 GLU A N 1
ATOM 779 C CA . GLU A 1 107 ? -15.274 2.072 7.412 1.00 94.69 107 GLU A CA 1
ATOM 780 C C . GLU A 1 107 ? -14.361 3.138 6.763 1.00 94.69 107 GLU A C 1
ATOM 782 O O . GLU A 1 107 ? -14.046 3.022 5.574 1.00 94.69 107 GLU A O 1
ATOM 787 N N . PRO A 1 108 ? -13.888 4.157 7.513 1.00 95.25 108 PRO A N 1
ATOM 788 C CA . PRO A 1 108 ? -12.878 5.088 7.013 1.00 95.25 108 PRO A CA 1
ATOM 789 C C . PRO A 1 108 ? -11.545 4.377 6.762 1.00 95.25 108 PRO A C 1
ATOM 791 O O . PRO A 1 108 ? -11.213 3.408 7.448 1.00 95.25 108 PRO A O 1
ATOM 794 N N . ILE A 1 109 ? -10.773 4.874 5.797 1.00 96.88 109 ILE A N 1
ATOM 795 C CA . ILE A 1 109 ? -9.549 4.222 5.322 1.00 96.88 109 ILE A CA 1
ATOM 796 C C . ILE A 1 109 ? -8.363 5.156 5.535 1.00 96.88 109 ILE A C 1
ATOM 798 O O . ILE A 1 109 ? -8.430 6.340 5.201 1.00 96.88 109 ILE A O 1
ATOM 802 N N . VAL A 1 110 ? -7.267 4.599 6.044 1.00 97.19 110 VAL A N 1
ATOM 803 C CA . VAL A 1 110 ? -5.996 5.294 6.235 1.00 97.19 110 VAL A CA 1
ATOM 804 C C . VAL A 1 110 ? -4.897 4.539 5.508 1.00 97.19 110 VAL A C 1
ATOM 806 O O . VAL A 1 110 ? -4.575 3.410 5.868 1.00 97.19 110 VAL A O 1
ATOM 809 N N . ALA A 1 111 ? -4.309 5.157 4.492 1.00 97.31 111 ALA A N 1
ATOM 810 C CA . ALA A 1 111 ? -3.115 4.661 3.833 1.00 97.31 111 ALA A CA 1
ATOM 811 C C . ALA A 1 111 ? -1.869 5.067 4.625 1.00 97.31 111 ALA A C 1
ATOM 813 O O . ALA A 1 111 ? -1.597 6.249 4.847 1.00 97.31 111 ALA A O 1
ATOM 814 N N . LEU A 1 112 ? -1.106 4.059 5.037 1.00 97.12 112 LEU A N 1
ATOM 815 C CA . LEU A 1 112 ? 0.124 4.214 5.811 1.00 97.12 112 LEU A CA 1
ATOM 816 C C . LEU A 1 112 ? 1.379 3.972 4.973 1.00 97.12 112 LEU A C 1
ATOM 818 O O . LEU A 1 112 ? 2.474 3.920 5.520 1.00 97.12 112 LEU A O 1
ATOM 822 N N . ASP A 1 113 ? 1.240 3.840 3.657 1.00 95.25 113 ASP A N 1
ATOM 823 C CA . ASP A 1 113 ? 2.365 3.753 2.735 1.00 95.25 113 ASP A CA 1
ATOM 824 C C . ASP A 1 113 ? 2.039 4.464 1.414 1.00 95.25 113 ASP A C 1
ATOM 826 O O . ASP A 1 113 ? 0.873 4.699 1.078 1.00 95.25 113 ASP A O 1
ATOM 830 N N . TRP A 1 114 ? 3.079 4.843 0.677 1.00 94.06 114 TRP A N 1
ATOM 831 C CA . TRP A 1 114 ? 2.953 5.649 -0.531 1.00 94.06 114 TRP A CA 1
ATOM 832 C C . TRP A 1 114 ? 2.345 4.866 -1.697 1.00 94.06 114 TRP A C 1
ATOM 834 O O . TRP A 1 114 ? 2.629 3.690 -1.888 1.00 94.06 114 TRP A O 1
ATOM 844 N N . GLY A 1 115 ? 1.551 5.543 -2.530 1.00 91.94 115 GLY A N 1
ATOM 845 C CA . GLY A 1 115 ? 1.014 4.975 -3.770 1.00 91.94 115 GLY A CA 1
ATOM 846 C C . GLY A 1 115 ? -0.31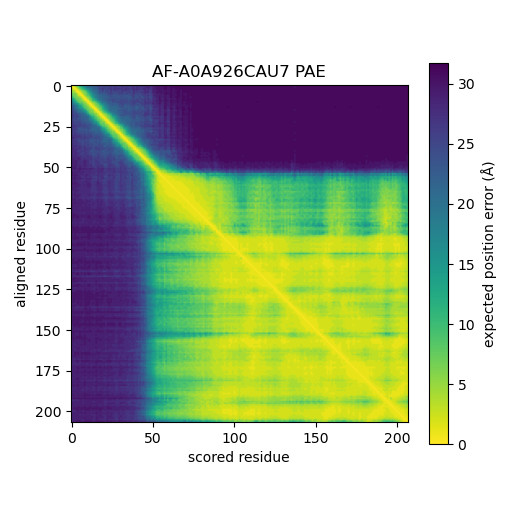0 4.227 -3.607 1.00 91.94 115 GLY A C 1
ATOM 847 O O . GLY A 1 115 ? -0.797 3.655 -4.578 1.00 91.94 115 GLY A O 1
ATOM 848 N N . LEU A 1 116 ? -0.921 4.250 -2.421 1.00 94.81 116 LEU A N 1
ATOM 849 C CA . LEU A 1 116 ? -2.173 3.544 -2.142 1.00 94.81 116 LEU A CA 1
ATOM 850 C C . LEU A 1 116 ? -3.411 4.441 -2.276 1.00 94.81 116 LEU A C 1
ATOM 852 O O . LEU A 1 116 ? -4.341 4.074 -2.994 1.00 94.81 116 LEU A O 1
ATOM 856 N N . ALA A 1 117 ? -3.434 5.615 -1.632 1.00 95.56 117 ALA A N 1
ATOM 857 C CA . ALA A 1 117 ? -4.658 6.414 -1.522 1.00 95.56 117 ALA A CA 1
ATOM 858 C C . ALA A 1 117 ? -5.197 6.855 -2.880 1.00 95.56 117 ALA A C 1
ATOM 860 O O . ALA A 1 117 ? -6.305 6.474 -3.237 1.00 95.56 117 ALA A O 1
ATOM 861 N N . ALA A 1 118 ? -4.394 7.565 -3.677 1.00 94.31 118 ALA A N 1
ATOM 862 C CA . ALA A 1 118 ? -4.836 8.086 -4.972 1.00 94.31 118 ALA A CA 1
ATOM 863 C C . ALA A 1 118 ? -5.391 6.991 -5.901 1.00 94.31 118 ALA A C 1
ATOM 865 O O . ALA A 1 118 ? -6.352 7.222 -6.633 1.00 94.31 118 ALA A O 1
ATOM 866 N N . GLN A 1 119 ? -4.813 5.785 -5.858 1.00 94.12 119 GLN A N 1
ATOM 867 C CA . GLN A 1 119 ? -5.298 4.665 -6.660 1.00 94.12 119 GLN A CA 1
ATOM 868 C C . GLN A 1 119 ? -6.632 4.127 -6.129 1.00 94.12 119 GLN A C 1
ATOM 870 O O . GLN A 1 119 ? -7.548 3.916 -6.918 1.00 94.12 119 GLN A O 1
ATOM 875 N N . VAL A 1 120 ? -6.773 3.943 -4.813 1.00 95.25 120 VAL A N 1
ATOM 876 C CA . VAL A 1 120 ? -8.039 3.497 -4.206 1.00 95.25 120 VAL A CA 1
ATOM 877 C C . VAL A 1 120 ? -9.155 4.514 -4.442 1.00 95.25 120 VAL A C 1
ATOM 879 O O . VAL A 1 120 ? -10.261 4.128 -4.818 1.00 95.25 120 VAL A O 1
ATOM 882 N N . GLU A 1 121 ? -8.883 5.809 -4.283 1.00 95.62 121 GLU A N 1
ATOM 883 C CA . GLU A 1 121 ? -9.864 6.859 -4.574 1.00 95.62 121 GLU A CA 1
ATOM 884 C C . GLU A 1 121 ? -10.284 6.819 -6.052 1.00 95.62 121 GLU A C 1
ATOM 886 O O . GLU A 1 121 ? -11.475 6.856 -6.357 1.00 95.62 121 GLU A O 1
ATOM 891 N N . TYR A 1 122 ? -9.331 6.646 -6.975 1.00 94.81 122 TYR A N 1
ATOM 892 C CA . TYR A 1 122 ? -9.615 6.521 -8.406 1.00 94.81 122 TYR A CA 1
ATOM 893 C C . TYR A 1 122 ? -10.468 5.287 -8.740 1.00 94.81 122 TYR A C 1
ATOM 895 O O . TYR A 1 122 ? -11.489 5.408 -9.410 1.00 94.81 122 TYR A O 1
ATOM 903 N N . PHE A 1 123 ? -10.095 4.101 -8.249 1.00 93.88 123 PHE A N 1
ATOM 904 C CA . PHE A 1 123 ? -10.810 2.847 -8.533 1.00 93.88 123 PHE A CA 1
ATOM 905 C C . PHE A 1 123 ? -12.164 2.722 -7.827 1.00 93.88 123 PHE A C 1
ATOM 907 O O . PHE A 1 123 ? -12.920 1.793 -8.113 1.00 93.88 123 PHE A O 1
ATOM 914 N N . THR A 1 124 ? -12.472 3.634 -6.908 1.00 94.31 124 THR A N 1
ATOM 915 C CA . THR A 1 124 ? -13.776 3.724 -6.243 1.00 94.31 124 THR A CA 1
ATOM 916 C C . THR A 1 124 ? -14.616 4.886 -6.775 1.00 94.31 124 THR A C 1
ATOM 918 O O . THR A 1 124 ? -15.574 5.285 -6.119 1.00 94.31 124 THR A O 1
ATOM 921 N N . ASP A 1 125 ? -14.266 5.446 -7.940 1.00 93.38 125 ASP A N 1
ATOM 922 C CA . ASP A 1 125 ? -14.931 6.604 -8.553 1.00 93.38 125 ASP A CA 1
ATOM 923 C C . ASP A 1 125 ? -15.047 7.808 -7.591 1.00 93.38 125 ASP A C 1
ATOM 925 O O . ASP A 1 125 ? -16.032 8.549 -7.593 1.00 93.38 125 ASP A O 1
ATOM 929 N N . GLY A 1 126 ? -14.057 7.981 -6.707 1.00 91.50 126 GLY A N 1
ATOM 930 C CA . GLY A 1 126 ? -14.028 9.017 -5.671 1.00 91.50 126 GLY A CA 1
ATOM 931 C C . GLY A 1 126 ? -14.996 8.794 -4.502 1.00 91.50 126 GLY A C 1
ATOM 932 O O . GLY A 1 126 ? -15.117 9.661 -3.638 1.00 91.50 126 GLY A O 1
ATOM 933 N N . GLN A 1 127 ? -15.696 7.656 -4.439 1.00 90.44 127 GLN A N 1
ATOM 934 C CA . GLN A 1 127 ? -16.659 7.359 -3.369 1.00 90.44 127 GLN A CA 1
ATOM 935 C C . GLN A 1 127 ? -15.989 7.019 -2.037 1.00 90.44 127 GLN A C 1
ATOM 937 O O . GLN A 1 127 ? -16.597 7.187 -0.976 1.00 90.44 127 GLN A O 1
ATOM 942 N N . LYS A 1 128 ? -14.753 6.510 -2.072 1.00 92.75 128 LYS A N 1
ATOM 943 C CA . LYS A 1 128 ? -13.943 6.272 -0.878 1.00 92.75 128 LYS A CA 1
ATOM 944 C C . LYS A 1 128 ? -12.854 7.316 -0.811 1.00 92.75 128 LYS A C 1
ATOM 946 O O . LYS A 1 128 ? -11.998 7.351 -1.680 1.00 92.75 128 LYS A O 1
ATOM 951 N N . ARG A 1 129 ? -12.889 8.129 0.242 1.00 93.69 129 ARG A N 1
ATOM 952 C CA . ARG A 1 129 ? -11.782 9.013 0.598 1.00 93.69 129 ARG A CA 1
ATOM 953 C C . ARG A 1 129 ? -10.792 8.249 1.464 1.00 93.69 129 ARG A C 1
ATOM 955 O O . ARG A 1 129 ? -11.211 7.537 2.380 1.00 93.69 129 ARG A O 1
ATOM 962 N N . VAL A 1 130 ? -9.509 8.413 1.181 1.00 96.12 130 VAL A N 1
ATOM 963 C CA . VAL A 1 130 ? -8.429 7.746 1.899 1.00 96.12 130 VAL A CA 1
ATOM 964 C C . VAL A 1 130 ? -7.524 8.803 2.519 1.00 96.12 130 VAL A C 1
ATOM 966 O O . VAL A 1 130 ? -6.945 9.633 1.824 1.00 96.12 130 VAL A O 1
ATOM 969 N N . ASP A 1 131 ? -7.394 8.772 3.843 1.00 95.94 131 ASP A N 1
ATOM 970 C CA . ASP A 1 131 ? -6.431 9.622 4.540 1.00 95.94 131 ASP A CA 1
ATOM 971 C C . ASP A 1 131 ? -5.021 9.050 4.357 1.00 95.94 131 ASP A C 1
ATOM 973 O O . ASP A 1 131 ? -4.807 7.863 4.582 1.00 95.94 131 ASP A O 1
ATOM 977 N N . GLU A 1 132 ? -4.037 9.879 4.017 1.00 94.94 132 GLU A N 1
ATOM 978 C CA . GLU A 1 132 ? -2.635 9.452 3.933 1.00 94.94 132 GLU A CA 1
ATOM 979 C C . GLU A 1 132 ? -1.834 9.904 5.148 1.00 94.94 132 GLU A C 1
ATOM 981 O O . GLU A 1 132 ? -1.842 11.082 5.515 1.00 94.94 132 GLU A O 1
ATOM 986 N N . TYR A 1 133 ? -1.090 8.975 5.751 1.00 94.62 133 TYR A N 1
ATOM 987 C CA . TYR A 1 133 ? -0.166 9.303 6.826 1.00 94.62 133 TYR A CA 1
ATOM 988 C C . TYR A 1 133 ? 1.001 8.309 6.914 1.00 94.62 133 TYR A C 1
ATOM 990 O O . TYR A 1 133 ? 0.906 7.261 7.544 1.00 94.62 133 TYR A O 1
ATOM 998 N N . PHE A 1 134 ? 2.122 8.656 6.275 1.00 92.00 134 PHE A N 1
ATOM 999 C CA . PHE A 1 134 ? 3.328 7.817 6.224 1.00 92.00 134 PHE A CA 1
ATOM 1000 C C . PHE A 1 134 ? 4.634 8.628 6.284 1.00 92.00 134 PHE A C 1
ATOM 1002 O O . PHE A 1 134 ? 5.581 8.211 6.941 1.00 92.00 134 PHE A O 1
ATOM 1009 N N . GLY A 1 135 ? 4.699 9.810 5.661 1.00 91.19 135 GLY A N 1
ATOM 1010 C CA . GLY A 1 135 ? 5.918 10.632 5.599 1.00 91.19 135 GLY A CA 1
ATOM 1011 C C . GLY A 1 135 ? 6.969 10.107 4.606 1.00 91.19 135 GLY A C 1
ATOM 1012 O O . GLY A 1 135 ? 7.054 8.914 4.355 1.00 91.19 135 GLY A O 1
ATOM 1013 N N . PHE A 1 136 ? 7.786 11.001 4.043 1.00 90.75 136 PHE A N 1
ATOM 1014 C CA . PHE A 1 136 ? 8.635 10.720 2.867 1.00 90.75 136 PHE A CA 1
ATOM 1015 C C . PHE A 1 136 ? 10.077 10.280 3.184 1.00 90.75 136 PHE A C 1
ATOM 1017 O O . PHE A 1 136 ? 10.952 10.338 2.320 1.00 90.75 136 PHE A O 1
ATOM 1024 N N . THR A 1 137 ? 10.346 9.876 4.422 1.00 92.62 137 THR A N 1
ATOM 1025 C CA . THR A 1 137 ? 11.661 9.407 4.888 1.00 92.62 137 THR A CA 1
ATOM 1026 C C . THR A 1 137 ? 11.625 7.912 5.191 1.00 92.62 137 THR A C 1
ATOM 1028 O O . THR A 1 137 ? 10.555 7.390 5.501 1.00 92.62 137 THR A O 1
ATOM 1031 N N . PRO A 1 138 ? 12.758 7.191 5.152 1.00 90.38 138 PRO A N 1
ATOM 1032 C CA . PRO A 1 138 ? 12.804 5.812 5.636 1.00 90.38 138 PRO A CA 1
ATOM 1033 C C . PRO A 1 138 ? 12.318 5.699 7.085 1.00 90.38 138 PRO A C 1
ATOM 1035 O O . PRO A 1 138 ? 11.502 4.839 7.398 1.00 90.38 138 PRO A O 1
ATOM 1038 N N . GLU A 1 1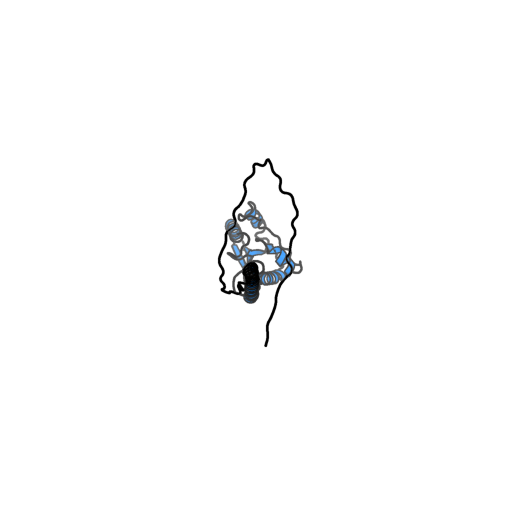39 ? 12.721 6.622 7.952 1.00 93.81 139 GLU A N 1
ATOM 1039 C CA . GLU A 1 139 ? 12.256 6.696 9.333 1.00 93.81 139 GLU A CA 1
ATOM 1040 C C . GLU A 1 139 ? 10.815 7.229 9.396 1.00 93.81 139 GLU A C 1
ATOM 1042 O O . GLU A 1 139 ? 10.478 8.161 8.654 1.00 93.81 139 GLU A O 1
ATOM 1047 N N . PRO A 1 140 ? 9.947 6.671 10.261 1.00 93.56 140 PRO A N 1
ATOM 1048 C CA . PRO A 1 140 ? 8.612 7.214 10.468 1.00 93.56 140 PRO A CA 1
ATOM 1049 C C . PRO A 1 140 ? 8.677 8.616 11.103 1.00 93.56 140 PRO A C 1
ATOM 1051 O O . PRO A 1 140 ? 9.606 8.904 11.864 1.00 93.56 140 PRO A O 1
ATOM 1054 N N . PRO A 1 141 ? 7.687 9.489 10.836 1.00 94.38 141 PRO A N 1
ATOM 1055 C CA . PRO A 1 141 ? 7.554 10.768 11.528 1.00 94.38 141 PRO A CA 1
ATOM 1056 C C . PRO A 1 141 ? 7.599 10.608 13.055 1.00 94.38 141 PRO A C 1
ATOM 1058 O O . PRO A 1 141 ? 7.100 9.625 13.601 1.00 94.38 141 PRO A O 1
ATOM 1061 N N . ALA A 1 142 ? 8.159 11.586 13.770 1.00 93.19 142 ALA A N 1
ATOM 1062 C CA . ALA A 1 142 ? 8.285 11.510 15.230 1.00 93.19 142 ALA A CA 1
ATOM 1063 C C . ALA A 1 142 ? 6.923 11.404 15.949 1.00 93.19 142 ALA A C 1
ATOM 1065 O O . ALA A 1 142 ? 6.826 10.810 17.020 1.00 93.19 142 ALA A O 1
ATOM 1066 N N . ASP A 1 143 ? 5.865 11.954 15.351 1.00 94.38 143 ASP A N 1
ATOM 1067 C CA . ASP A 1 143 ? 4.488 11.890 15.839 1.00 94.38 143 ASP A CA 1
ATOM 1068 C C . ASP A 1 143 ? 3.719 10.648 15.346 1.00 94.38 143 ASP A C 1
ATOM 1070 O O . ASP A 1 143 ? 2.547 10.489 15.689 1.00 94.38 143 ASP A O 1
ATOM 1074 N N . TYR A 1 144 ? 4.366 9.737 14.605 1.00 94.38 144 TYR A N 1
ATOM 1075 C CA . TYR A 1 144 ? 3.696 8.643 13.896 1.00 94.38 144 TYR A CA 1
ATOM 1076 C C . TYR A 1 144 ? 2.866 7.745 14.813 1.00 94.38 144 TYR A C 1
ATOM 1078 O O . TYR A 1 144 ? 1.664 7.566 14.610 1.00 94.38 144 TYR A O 1
ATOM 1086 N N . ALA A 1 145 ? 3.485 7.235 15.878 1.00 93.44 145 ALA A N 1
ATOM 1087 C CA . ALA A 1 145 ? 2.805 6.374 16.840 1.00 93.44 145 ALA A CA 1
ATOM 1088 C C . ALA A 1 145 ? 1.675 7.107 17.586 1.00 93.44 145 ALA A C 1
ATOM 1090 O O . ALA A 1 145 ? 0.625 6.520 17.847 1.00 93.44 145 ALA A O 1
ATOM 1091 N N . ALA A 1 146 ? 1.858 8.394 17.903 1.00 93.69 146 ALA A N 1
ATOM 1092 C CA . ALA A 1 146 ? 0.844 9.194 18.589 1.00 93.69 146 ALA A CA 1
ATOM 1093 C C . ALA A 1 146 ? -0.393 9.425 17.702 1.00 93.69 146 ALA A C 1
ATOM 1095 O O . ALA A 1 146 ? -1.526 9.280 18.164 1.00 93.69 146 ALA A O 1
ATOM 1096 N N . GLN A 1 147 ? -0.176 9.713 16.419 1.00 93.94 147 GLN A N 1
ATOM 1097 C CA . GLN A 1 147 ? -1.230 9.913 15.423 1.00 93.94 147 GLN A CA 1
ATOM 1098 C C . GLN A 1 147 ? -1.999 8.621 15.136 1.00 93.94 147 GLN A C 1
ATOM 1100 O O . GLN A 1 147 ? -3.230 8.628 15.097 1.00 93.94 147 GLN A O 1
ATOM 1105 N N . LEU A 1 148 ? -1.296 7.490 15.009 1.00 95.00 148 LEU A N 1
ATOM 1106 C CA . LEU A 1 148 ? -1.935 6.180 14.883 1.00 95.00 148 LEU A CA 1
ATOM 1107 C C . LEU A 1 148 ? -2.760 5.828 16.122 1.00 95.00 148 LEU A C 1
ATOM 1109 O O . LEU A 1 148 ? -3.907 5.394 16.004 1.00 95.00 148 LEU A O 1
ATOM 1113 N N . ARG A 1 149 ? -2.228 6.088 17.320 1.00 93.25 149 ARG A N 1
ATOM 1114 C CA . ARG A 1 149 ? -2.935 5.814 18.574 1.00 93.25 149 ARG A CA 1
ATOM 1115 C C . ARG A 1 149 ? -4.239 6.598 18.706 1.00 93.25 149 ARG A C 1
ATOM 1117 O O . ARG A 1 149 ? -5.196 6.059 19.251 1.00 93.25 149 ARG A O 1
ATOM 1124 N N . ALA A 1 150 ? -4.311 7.815 18.166 1.00 92.81 150 ALA A N 1
ATOM 1125 C CA . ALA A 1 150 ? -5.548 8.598 18.113 1.00 92.81 150 ALA A CA 1
ATOM 1126 C C . ALA A 1 150 ? -6.605 8.025 17.142 1.00 92.81 150 ALA A C 1
ATOM 1128 O O . ALA A 1 150 ? -7.786 8.365 17.239 1.00 92.81 150 ALA A O 1
ATOM 1129 N N . ARG A 1 151 ? -6.194 7.162 16.205 1.00 93.94 151 ARG A N 1
ATOM 1130 C CA . ARG A 1 151 ? -7.062 6.504 15.216 1.00 93.94 151 ARG A CA 1
ATOM 1131 C C . ARG A 1 151 ? -7.507 5.105 15.645 1.00 93.94 151 ARG A C 1
ATOM 1133 O O . ARG A 1 151 ? -8.577 4.642 15.243 1.00 93.94 151 ARG A O 1
ATOM 1140 N N . PHE A 1 152 ? -6.724 4.431 16.484 1.00 93.62 152 PHE A N 1
ATOM 1141 C CA . PHE A 1 152 ? -7.077 3.113 17.007 1.00 93.62 152 PHE A CA 1
ATOM 1142 C C . PHE A 1 152 ? -8.411 3.140 17.772 1.00 93.62 152 PHE A C 1
ATOM 1144 O O . PHE A 1 152 ? -8.708 4.071 18.516 1.00 93.62 152 PHE A O 1
ATOM 1151 N N . GLY A 1 153 ? -9.245 2.116 17.565 1.00 84.44 153 GLY A N 1
ATOM 1152 C CA . GLY A 1 153 ? -10.569 2.004 18.194 1.00 84.44 153 GLY A CA 1
ATOM 1153 C C . GLY A 1 153 ? -11.702 2.771 17.497 1.00 84.44 153 GLY A C 1
ATOM 1154 O O . GLY A 1 153 ? -12.858 2.607 17.875 1.00 84.44 153 GLY A O 1
ATOM 1155 N N . ARG A 1 154 ? -11.418 3.548 16.442 1.00 89.50 154 ARG A N 1
ATOM 1156 C CA . ARG A 1 154 ? -12.441 4.272 15.657 1.00 89.50 154 ARG A CA 1
ATOM 1157 C C . ARG A 1 154 ? -13.086 3.437 14.543 1.00 89.50 154 ARG A C 1
ATOM 1159 O O . ARG A 1 154 ? -13.898 3.953 13.782 1.00 89.50 154 ARG A O 1
ATOM 1166 N N . GLY A 1 155 ? -12.717 2.159 14.434 1.00 91.62 155 GLY A N 1
ATOM 1167 C CA . GLY A 1 155 ? -13.173 1.269 13.361 1.00 91.62 155 GLY A CA 1
ATOM 1168 C C . GLY A 1 155 ? -12.525 1.546 12.000 1.00 91.62 155 GLY A C 1
ATOM 1169 O O . GLY A 1 155 ? -13.010 1.029 10.998 1.00 91.62 155 GLY A O 1
ATOM 1170 N N . GLU A 1 156 ? -11.455 2.347 11.962 1.00 95.62 156 GLU A N 1
ATOM 1171 C CA . GLU A 1 156 ? -10.695 2.652 10.745 1.00 95.62 156 GLU A CA 1
ATOM 1172 C C . GLU A 1 156 ? -9.987 1.399 10.202 1.00 95.62 156 GLU A C 1
ATOM 1174 O O . GLU A 1 156 ? -9.576 0.507 10.955 1.00 95.62 156 GLU A O 1
ATOM 1179 N N . LEU A 1 157 ? -9.857 1.339 8.878 1.00 97.25 157 LEU A N 1
ATOM 1180 C CA . LEU A 1 157 ? -9.064 0.345 8.167 1.00 97.25 157 LEU A CA 1
ATOM 1181 C C . LEU A 1 157 ? -7.717 0.947 7.787 1.00 97.25 157 LEU A C 1
ATOM 1183 O O . LEU A 1 157 ? -7.656 2.010 7.170 1.00 97.25 157 LEU A O 1
ATOM 1187 N N . PHE A 1 158 ? -6.645 0.239 8.117 1.00 97.75 158 PHE A N 1
ATOM 1188 C CA . PHE A 1 158 ? -5.281 0.656 7.820 1.00 97.75 158 PHE A CA 1
ATOM 1189 C C . PHE A 1 158 ? -4.772 -0.105 6.602 1.00 97.75 158 PHE A C 1
ATOM 1191 O O . PHE A 1 158 ? -4.780 -1.334 6.577 1.00 97.75 158 PHE A O 1
ATOM 1198 N N . LEU A 1 159 ? -4.358 0.633 5.584 1.00 97.50 159 LEU A N 1
ATOM 1199 C CA . LEU A 1 159 ? -3.929 0.113 4.297 1.00 97.50 159 LEU A CA 1
ATOM 1200 C C . LEU A 1 159 ? -2.407 0.235 4.185 1.00 97.50 159 LEU A C 1
ATOM 1202 O O . LEU A 1 159 ? -1.857 1.331 4.299 1.00 97.50 159 LEU A O 1
ATOM 1206 N N . LEU A 1 160 ? -1.742 -0.896 3.969 1.00 96.94 160 LEU A N 1
ATOM 1207 C CA . LEU A 1 160 ? -0.285 -1.029 3.925 1.00 96.94 160 LEU A CA 1
ATOM 1208 C C . LEU A 1 160 ? 0.117 -1.951 2.775 1.00 96.94 160 LEU A C 1
ATOM 1210 O O . LEU A 1 160 ? -0.639 -2.847 2.398 1.00 96.94 160 LEU A O 1
ATOM 1214 N N . HIS A 1 161 ? 1.327 -1.787 2.250 1.00 96.44 161 HIS A N 1
ATOM 1215 C CA . HIS A 1 161 ? 1.923 -2.839 1.434 1.00 96.44 161 HIS A CA 1
ATOM 1216 C C . HIS A 1 161 ? 2.316 -4.040 2.300 1.00 96.44 161 HIS A C 1
ATOM 1218 O O . HIS A 1 161 ? 2.635 -3.912 3.484 1.00 96.44 161 HIS A O 1
ATOM 1224 N N . ALA A 1 162 ? 2.298 -5.221 1.688 1.00 95.12 162 ALA A N 1
ATOM 1225 C CA . ALA A 1 162 ? 2.790 -6.441 2.306 1.00 95.12 162 ALA A CA 1
ATOM 1226 C C . ALA A 1 162 ? 4.306 -6.365 2.550 1.00 95.12 162 ALA A C 1
ATOM 1228 O O . ALA A 1 162 ? 5.022 -5.575 1.929 1.00 95.12 162 ALA A O 1
ATOM 1229 N N . ALA A 1 163 ? 4.806 -7.230 3.433 1.00 92.88 163 ALA A N 1
ATOM 1230 C CA . ALA A 1 163 ? 6.224 -7.276 3.778 1.00 92.88 163 ALA A CA 1
ATOM 1231 C C . ALA A 1 163 ? 7.123 -7.365 2.528 1.00 92.88 163 ALA A C 1
ATOM 1233 O O . ALA A 1 163 ? 6.917 -8.208 1.650 1.00 92.88 163 ALA A O 1
ATOM 1234 N N . ASN A 1 164 ? 8.154 -6.517 2.475 1.00 90.50 164 ASN A N 1
ATOM 1235 C CA . ASN A 1 164 ? 9.095 -6.381 1.351 1.00 90.50 164 ASN A CA 1
ATOM 1236 C C . ASN A 1 164 ? 8.493 -5.844 0.037 1.00 90.50 164 ASN A C 1
ATOM 1238 O O . ASN A 1 164 ? 9.171 -5.876 -0.988 1.00 90.50 164 ASN A O 1
ATOM 1242 N N . GLN A 1 165 ? 7.248 -5.365 0.043 1.00 92.56 165 GLN A N 1
ATOM 1243 C CA . GLN A 1 165 ? 6.635 -4.633 -1.076 1.00 92.56 165 GLN A CA 1
ATOM 1244 C C . GLN A 1 165 ? 6.424 -3.148 -0.744 1.00 92.56 165 GLN A C 1
ATOM 1246 O O . GLN A 1 165 ? 5.760 -2.439 -1.490 1.00 92.56 165 GLN A O 1
ATOM 1251 N N . GLU A 1 166 ? 6.963 -2.696 0.387 1.00 92.62 166 GLU A N 1
ATOM 1252 C CA . GLU A 1 166 ? 6.772 -1.361 0.950 1.00 92.62 166 GLU A CA 1
ATOM 1253 C C . GLU A 1 166 ? 7.548 -0.285 0.182 1.00 92.62 166 GLU A C 1
ATOM 1255 O O . GLU A 1 166 ? 8.703 -0.490 -0.201 1.00 92.62 166 GLU A O 1
ATOM 1260 N N . ALA A 1 167 ? 6.930 0.883 -0.004 1.00 92.19 167 ALA A N 1
ATOM 1261 C CA . ALA A 1 167 ? 7.633 2.073 -0.479 1.00 92.19 167 ALA A CA 1
ATOM 1262 C C . ALA A 1 167 ? 8.429 2.715 0.666 1.00 92.19 167 ALA A C 1
ATOM 1264 O O . ALA A 1 167 ? 9.599 3.064 0.500 1.00 92.19 167 ALA A O 1
ATOM 1265 N N . PHE A 1 168 ? 7.807 2.807 1.842 1.00 93.50 168 PHE A N 1
ATOM 1266 C CA . PHE A 1 168 ? 8.438 3.177 3.103 1.00 93.50 168 PHE A CA 1
ATOM 1267 C C . PHE A 1 168 ? 8.192 2.085 4.147 1.00 93.50 168 PHE A C 1
ATOM 1269 O O . PHE A 1 168 ? 7.083 1.559 4.202 1.00 93.50 168 PHE A O 1
ATOM 1276 N N . PRO A 1 169 ? 9.171 1.763 5.017 1.00 93.31 169 PRO A N 1
ATOM 1277 C CA . PRO A 1 169 ? 9.043 0.692 6.005 1.00 93.31 169 PRO A CA 1
ATOM 1278 C C . PRO A 1 169 ? 8.065 1.108 7.114 1.00 93.31 169 PRO A C 1
ATOM 1280 O O . PRO A 1 169 ? 8.445 1.624 8.168 1.00 93.31 169 PRO A O 1
ATOM 1283 N N . ARG A 1 170 ? 6.770 0.968 6.841 1.00 95.00 170 ARG A N 1
ATOM 1284 C CA . ARG A 1 170 ? 5.660 1.458 7.666 1.00 95.00 170 ARG A CA 1
ATOM 1285 C C . ARG A 1 170 ? 4.827 0.343 8.234 1.00 95.00 170 ARG A C 1
ATOM 1287 O O . ARG A 1 170 ? 4.207 0.546 9.275 1.00 95.00 170 ARG A O 1
ATOM 1294 N N . ARG A 1 171 ? 4.880 -0.840 7.630 1.00 95.62 171 ARG A N 1
ATOM 1295 C CA . ARG A 1 171 ? 4.229 -2.037 8.141 1.00 95.62 171 ARG A CA 1
ATOM 1296 C C . ARG A 1 171 ? 4.774 -2.396 9.515 1.00 95.62 171 ARG A C 1
ATOM 1298 O O . ARG A 1 171 ? 3.993 -2.548 10.446 1.00 95.62 171 ARG A O 1
ATOM 1305 N N . GLN A 1 172 ? 6.100 -2.469 9.664 1.00 94.62 172 GLN A N 1
ATOM 1306 C CA . GLN A 1 172 ? 6.705 -2.774 10.963 1.00 94.62 172 GLN A CA 1
ATOM 1307 C C . GLN A 1 172 ? 6.426 -1.663 11.984 1.00 94.62 172 GLN A C 1
ATOM 1309 O O . GLN A 1 172 ? 5.931 -1.954 13.063 1.00 94.62 172 GLN A O 1
ATOM 1314 N N . ALA A 1 173 ? 6.616 -0.393 11.610 1.00 95.25 173 ALA A N 1
ATOM 1315 C CA . ALA A 1 173 ? 6.342 0.739 12.500 1.00 95.25 173 ALA A CA 1
ATOM 1316 C C . ALA A 1 173 ? 4.870 0.804 12.958 1.00 95.25 173 ALA A C 1
ATOM 1318 O O . ALA A 1 173 ? 4.581 1.213 14.081 1.00 95.25 173 ALA A O 1
ATOM 1319 N N . PHE A 1 174 ? 3.927 0.408 12.098 1.00 97.06 174 PHE A N 1
ATOM 1320 C CA . PHE A 1 174 ? 2.514 0.272 12.449 1.00 97.06 174 PHE A CA 1
ATOM 1321 C C . PHE A 1 174 ? 2.295 -0.849 13.472 1.00 97.06 174 PHE A C 1
ATOM 1323 O O . PHE A 1 174 ? 1.629 -0.619 14.479 1.00 97.06 174 PHE A O 1
ATOM 1330 N N . LEU A 1 175 ? 2.870 -2.034 13.246 1.00 96.12 175 LEU A N 1
ATOM 1331 C CA . LEU A 1 175 ? 2.762 -3.161 14.177 1.00 96.12 175 LEU A CA 1
ATOM 1332 C C . LEU A 1 175 ? 3.385 -2.828 15.540 1.00 96.12 175 LEU A C 1
ATOM 1334 O O . LEU A 1 175 ? 2.748 -3.071 16.562 1.00 96.12 175 LEU A O 1
ATOM 1338 N N . ASP A 1 176 ? 4.550 -2.177 15.553 1.00 95.62 176 ASP A N 1
ATOM 1339 C CA . ASP A 1 176 ? 5.210 -1.708 16.776 1.00 95.62 176 ASP A CA 1
ATOM 1340 C C . ASP A 1 176 ? 4.325 -0.697 17.530 1.00 95.62 176 ASP A C 1
ATOM 1342 O O . ASP A 1 176 ? 4.205 -0.749 18.754 1.00 95.62 176 ASP A O 1
ATOM 1346 N N . ALA A 1 177 ? 3.651 0.210 16.809 1.00 96.06 177 ALA A N 1
ATOM 1347 C CA . ALA A 1 177 ? 2.724 1.172 17.405 1.00 96.06 177 ALA A CA 1
ATOM 1348 C C . ALA A 1 177 ? 1.467 0.500 17.989 1.00 96.06 177 ALA A C 1
ATOM 1350 O O . ALA A 1 177 ? 0.960 0.948 19.020 1.00 96.06 177 ALA A O 1
ATOM 1351 N N . VAL A 1 178 ? 0.965 -0.566 17.357 1.00 96.62 178 VAL A N 1
ATOM 1352 C CA . VAL A 1 178 ? -0.156 -1.375 17.865 1.00 96.62 178 VAL A CA 1
ATOM 1353 C C . VAL A 1 178 ? 0.257 -2.159 19.115 1.00 96.62 178 VAL A C 1
ATOM 1355 O O . VAL A 1 178 ? -0.484 -2.172 20.101 1.00 96.62 178 VAL A O 1
ATOM 1358 N N . GLU A 1 179 ? 1.446 -2.760 19.117 1.00 95.56 179 GLU A N 1
ATOM 1359 C CA . GLU A 1 179 ? 1.978 -3.501 20.264 1.00 95.56 179 GLU A CA 1
ATOM 1360 C C . GLU A 1 179 ? 2.246 -2.575 21.456 1.00 95.56 179 GLU A C 1
ATOM 1362 O O . GLU A 1 179 ? 1.768 -2.833 22.562 1.00 95.56 179 GLU A O 1
ATOM 1367 N N . ALA A 1 180 ? 2.910 -1.436 21.230 1.00 94.81 180 ALA A N 1
ATOM 1368 C CA . ALA A 1 180 ? 3.131 -0.411 22.252 1.00 94.81 180 ALA A CA 1
ATOM 1369 C C . ALA A 1 180 ? 1.813 0.151 22.813 1.00 94.81 180 ALA A C 1
ATOM 1371 O O . ALA A 1 180 ? 1.748 0.619 23.951 1.00 94.81 180 ALA A O 1
ATOM 1372 N N . ALA A 1 181 ? 0.747 0.099 22.013 1.00 94.25 181 ALA A N 1
ATOM 1373 C CA . ALA A 1 181 ? -0.590 0.492 22.407 1.00 94.25 181 ALA A CA 1
ATOM 1374 C C . ALA A 1 181 ? -1.329 -0.556 23.261 1.00 94.25 181 ALA A C 1
ATOM 1376 O O . ALA A 1 181 ? -2.375 -0.202 23.817 1.00 94.25 181 ALA A O 1
ATOM 1377 N N . GLY A 1 182 ? -0.802 -1.782 23.374 1.00 94.88 182 GLY A N 1
ATOM 1378 C CA . GLY A 1 182 ? -1.437 -2.921 24.039 1.00 94.88 182 GLY A CA 1
ATOM 1379 C C . GLY A 1 182 ? -2.606 -3.518 23.254 1.00 94.88 182 GLY A C 1
ATOM 1380 O O . GLY A 1 182 ? -3.469 -4.150 23.853 1.00 94.88 182 GLY A O 1
ATOM 1381 N N . LEU A 1 183 ? -2.662 -3.272 21.944 1.00 95.56 183 LEU A N 1
ATOM 1382 C CA . LEU A 1 183 ? -3.771 -3.632 21.061 1.00 95.56 183 LEU A CA 1
ATOM 1383 C C . LEU A 1 183 ? -3.396 -4.819 20.165 1.00 95.56 183 LEU A C 1
ATOM 1385 O O . LEU A 1 183 ? -2.242 -5.248 20.116 1.00 95.56 183 LEU A O 1
ATOM 1389 N N . ARG A 1 184 ? -4.369 -5.346 19.416 1.00 94.50 184 ARG A N 1
ATOM 1390 C CA . ARG A 1 184 ? -4.142 -6.403 18.418 1.00 94.50 184 ARG A CA 1
ATOM 1391 C C . ARG A 1 184 ? -4.497 -5.923 17.020 1.00 94.50 184 ARG A C 1
ATOM 1393 O O . ARG A 1 184 ? -5.581 -5.388 16.809 1.00 94.50 184 ARG A O 1
ATOM 1400 N N . ALA A 1 185 ? -3.608 -6.156 16.060 1.00 95.50 185 ALA A N 1
ATOM 1401 C CA . ALA A 1 185 ? -3.889 -5.940 14.646 1.00 95.50 185 ALA A CA 1
ATOM 1402 C C . ALA A 1 185 ? -4.305 -7.262 13.988 1.00 95.50 185 ALA A C 1
ATOM 1404 O O . ALA A 1 185 ? -3.599 -8.264 14.091 1.00 95.50 185 ALA A O 1
ATOM 1405 N N . GLU A 1 186 ? -5.441 -7.257 13.299 1.00 96.19 186 GLU A N 1
ATOM 1406 C CA . GLU A 1 186 ? -5.938 -8.362 12.483 1.00 96.19 186 GLU A CA 1
ATOM 1407 C C . GLU A 1 186 ? -5.878 -7.968 11.006 1.00 96.19 186 GLU A C 1
ATOM 1409 O O . GLU A 1 186 ? -6.347 -6.895 10.615 1.00 96.19 186 GLU A O 1
ATOM 1414 N N . THR A 1 187 ? -5.321 -8.838 10.167 1.00 97.00 187 THR A N 1
ATOM 1415 C CA . THR A 1 187 ? -5.375 -8.665 8.715 1.00 97.00 187 THR A CA 1
ATOM 1416 C C . THR A 1 187 ? -6.752 -9.090 8.207 1.00 97.00 187 THR A C 1
ATOM 1418 O O . THR A 1 187 ? -7.078 -10.273 8.191 1.00 97.00 187 THR A O 1
ATOM 1421 N N . VAL A 1 188 ? -7.564 -8.131 7.764 1.00 96.75 188 VAL A N 1
ATOM 1422 C CA . VAL A 1 188 ? -8.929 -8.387 7.269 1.00 96.75 188 VAL A CA 1
ATOM 1423 C C . VAL A 1 188 ? -8.977 -8.672 5.768 1.00 96.75 188 VAL A C 1
ATOM 1425 O O . VAL A 1 188 ? -9.969 -9.207 5.270 1.00 96.75 188 VAL A O 1
ATOM 1428 N N . ASN A 1 189 ? -7.930 -8.303 5.028 1.00 97.12 189 ASN A N 1
ATOM 1429 C CA . ASN A 1 189 ? -7.759 -8.655 3.623 1.00 97.12 189 ASN A CA 1
ATOM 1430 C C . ASN A 1 189 ? -6.280 -8.653 3.236 1.00 97.12 189 ASN A C 1
ATOM 1432 O O . ASN A 1 189 ? -5.522 -7.793 3.678 1.00 97.12 189 ASN A O 1
ATOM 1436 N N . VAL A 1 190 ? -5.903 -9.589 2.367 1.00 96.62 190 VAL A N 1
ATOM 1437 C CA . VAL A 1 190 ? -4.627 -9.571 1.653 1.00 96.62 190 VAL A CA 1
ATOM 1438 C C . VAL A 1 190 ? -4.944 -9.643 0.171 1.00 96.62 190 VAL A C 1
ATOM 1440 O O . VAL A 1 190 ? -5.502 -10.632 -0.305 1.00 96.62 190 VAL A O 1
ATOM 1443 N N . SER A 1 191 ? -4.604 -8.587 -0.554 1.00 95.38 191 SER A N 1
ATOM 1444 C CA . SER A 1 191 ? -4.718 -8.549 -2.004 1.00 95.38 191 SER A CA 1
ATOM 1445 C C . SER A 1 191 ? -3.429 -9.073 -2.623 1.00 95.38 191 SER A C 1
ATOM 1447 O O . SER A 1 191 ? -2.327 -8.585 -2.341 1.00 95.38 191 SER A O 1
ATOM 1449 N N . ILE A 1 192 ? -3.582 -10.111 -3.441 1.00 92.62 192 ILE A N 1
ATOM 1450 C CA . ILE A 1 192 ? -2.488 -10.853 -4.060 1.00 92.62 192 ILE A CA 1
ATOM 1451 C C . ILE A 1 192 ? -2.337 -10.453 -5.522 1.00 92.62 192 ILE A C 1
ATOM 1453 O O . ILE A 1 192 ? -3.308 -10.196 -6.229 1.00 92.62 192 ILE A O 1
ATOM 1457 N N . ARG A 1 193 ? -1.100 -10.425 -5.996 1.00 90.69 193 ARG A N 1
ATOM 1458 C CA . ARG A 1 193 ? -0.797 -10.329 -7.418 1.00 90.69 193 ARG A CA 1
ATOM 1459 C C . ARG A 1 193 ? -1.140 -11.651 -8.106 1.00 90.69 193 ARG A C 1
ATOM 1461 O O . ARG A 1 193 ? -1.198 -12.698 -7.464 1.00 90.69 193 ARG A O 1
ATOM 1468 N N . ARG A 1 194 ? -1.345 -11.628 -9.426 1.00 87.06 194 ARG A N 1
ATOM 1469 C CA . ARG A 1 194 ? -1.776 -12.803 -10.212 1.00 87.06 194 ARG A CA 1
ATOM 1470 C C . ARG A 1 194 ? -0.853 -14.026 -10.081 1.00 87.06 194 ARG A C 1
ATOM 1472 O O . ARG A 1 194 ? -1.305 -15.150 -10.260 1.00 87.06 194 ARG A O 1
ATOM 1479 N N . ASP A 1 195 ? 0.415 -13.812 -9.752 1.00 85.94 195 ASP A N 1
ATOM 1480 C CA . ASP A 1 195 ? 1.423 -14.846 -9.502 1.00 85.94 195 ASP A CA 1
ATOM 1481 C C . ASP A 1 195 ? 1.451 -15.351 -8.042 1.00 85.94 195 ASP A C 1
ATOM 1483 O O . ASP A 1 195 ? 2.344 -16.109 -7.673 1.00 85.94 195 ASP A O 1
ATOM 1487 N N . GLY A 1 196 ? 0.479 -14.955 -7.212 1.00 88.00 196 GLY A N 1
ATOM 1488 C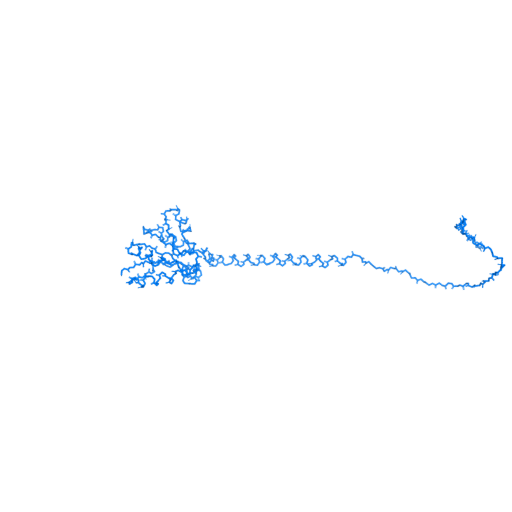 CA . GLY A 1 196 ? 0.284 -15.436 -5.840 1.00 88.00 196 GLY A CA 1
ATOM 1489 C C . GLY A 1 196 ? 1.016 -14.638 -4.760 1.00 88.00 196 GLY A C 1
ATOM 1490 O O . GLY A 1 196 ? 0.892 -14.961 -3.580 1.00 88.00 196 GLY A O 1
ATOM 1491 N N . TRP A 1 197 ? 1.759 -13.593 -5.129 1.00 89.94 197 TRP A N 1
ATOM 1492 C CA . TRP A 1 197 ? 2.503 -12.785 -4.164 1.00 89.94 197 TRP A CA 1
ATOM 1493 C C . TRP A 1 197 ? 1.586 -11.803 -3.423 1.00 89.94 197 TRP A C 1
ATOM 1495 O O . TRP A 1 197 ? 0.826 -11.087 -4.078 1.00 89.94 197 TRP A O 1
ATOM 1505 N N . PRO A 1 198 ? 1.649 -11.718 -2.083 1.00 93.56 198 PRO A N 1
ATOM 1506 C CA . PRO A 1 198 ? 0.915 -10.704 -1.336 1.00 93.56 198 PRO A CA 1
ATOM 1507 C C . PRO A 1 198 ? 1.490 -9.322 -1.646 1.00 93.56 198 PRO A C 1
ATOM 1509 O O . PRO A 1 198 ? 2.704 -9.130 -1.615 1.00 93.56 198 PRO A O 1
ATOM 1512 N N . MET A 1 199 ? 0.615 -8.365 -1.950 1.00 94.75 199 MET A N 1
ATOM 1513 C CA . MET A 1 199 ? 1.025 -7.010 -2.324 1.00 94.75 199 MET A CA 1
ATOM 1514 C C . MET A 1 199 ? 0.512 -5.963 -1.351 1.00 94.75 199 MET A C 1
ATOM 1516 O O . MET A 1 199 ? 1.263 -5.071 -0.973 1.00 94.75 199 MET A O 1
ATOM 1520 N N . ILE A 1 200 ? -0.760 -6.056 -0.963 1.00 96.38 200 ILE A N 1
ATOM 1521 C CA . ILE A 1 200 ? -1.433 -5.043 -0.150 1.00 96.38 200 ILE A CA 1
ATOM 1522 C C . ILE A 1 200 ? -2.204 -5.748 0.956 1.00 96.38 200 ILE A C 1
ATOM 1524 O O . ILE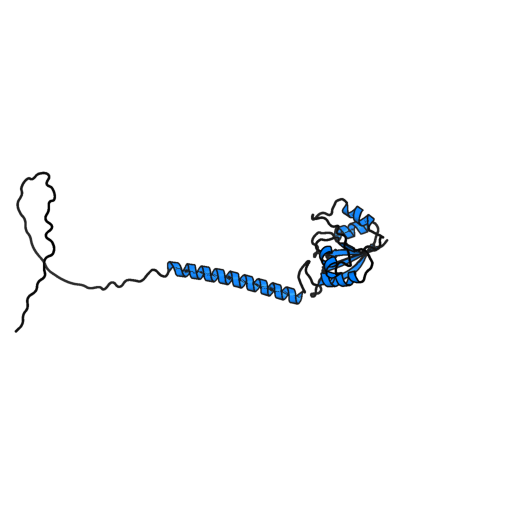 A 1 200 ? -2.919 -6.719 0.707 1.00 96.38 200 ILE A O 1
ATOM 1528 N N . GLU A 1 201 ? -2.063 -5.252 2.173 1.00 97.38 201 GLU A N 1
ATOM 1529 C CA . GLU A 1 201 ? -2.734 -5.746 3.361 1.00 97.38 201 GLU A CA 1
ATOM 1530 C C . GLU A 1 201 ? -3.684 -4.667 3.892 1.00 97.38 201 GLU A C 1
ATOM 1532 O O . GLU A 1 201 ? -3.343 -3.484 3.971 1.00 97.38 201 GLU A O 1
ATOM 1537 N N . VAL A 1 202 ? -4.881 -5.091 4.284 1.00 97.81 202 VAL A N 1
ATOM 1538 C CA . VAL A 1 202 ? -5.834 -4.260 5.017 1.00 97.81 202 VAL A CA 1
ATOM 1539 C C . VAL A 1 202 ? -5.892 -4.768 6.443 1.00 97.81 202 VAL A C 1
ATOM 1541 O O . VAL A 1 202 ? -6.187 -5.940 6.684 1.00 97.81 202 VAL A O 1
ATOM 1544 N N . TRP A 1 203 ? -5.644 -3.873 7.385 1.00 97.88 203 TRP A N 1
ATOM 1545 C CA . TRP A 1 203 ? -5.555 -4.168 8.803 1.00 97.88 203 TRP A CA 1
ATOM 1546 C C . TRP A 1 203 ? -6.676 -3.490 9.578 1.00 97.88 203 TRP A C 1
ATOM 1548 O O . TRP A 1 203 ? -7.094 -2.372 9.272 1.00 97.88 203 TRP A O 1
ATOM 1558 N N . ARG A 1 204 ? -7.130 -4.164 10.629 1.00 96.88 204 ARG A N 1
ATOM 1559 C CA . ARG A 1 204 ? -8.027 -3.621 11.642 1.00 96.88 204 ARG A CA 1
ATOM 1560 C C . ARG A 1 204 ? -7.377 -3.757 13.007 1.00 96.88 204 ARG A C 1
ATOM 1562 O O . ARG A 1 204 ? -6.768 -4.778 13.303 1.00 96.88 204 ARG A O 1
ATOM 1569 N N . VAL A 1 205 ? -7.512 -2.726 13.834 1.00 96.50 205 VAL A N 1
ATOM 1570 C CA . VAL A 1 205 ? -6.956 -2.717 15.190 1.00 96.50 205 VAL A CA 1
ATOM 1571 C C . VAL A 1 205 ? -8.077 -2.885 16.208 1.00 96.50 205 VAL A C 1
ATOM 1573 O O . VAL A 1 205 ? -9.079 -2.168 16.165 1.00 96.50 205 VAL A O 1
ATOM 1576 N N . HIS A 1 206 ? -7.882 -3.828 17.123 1.00 91.56 206 HIS A N 1
ATOM 1577 C CA . HIS A 1 206 ? -8.814 -4.218 18.170 1.00 91.56 206 HIS A CA 1
ATOM 1578 C C . HIS A 1 206 ? -8.222 -3.948 19.563 1.00 91.56 206 HIS A C 1
ATOM 1580 O O . HIS A 1 206 ? -7.001 -4.059 19.717 1.00 91.56 206 HIS A O 1
ATOM 1586 N N . PRO A 1 207 ? -9.070 -3.607 20.555 1.00 84.88 207 PRO A N 1
ATOM 1587 C CA . PRO A 1 207 ? -8.718 -3.621 21.975 1.00 84.88 207 PRO A CA 1
ATOM 1588 C C . PRO A 1 207 ? -8.119 -4.945 22.453 1.00 84.88 207 PRO A C 1
ATOM 1590 O O . PRO A 1 207 ? -8.519 -6.010 21.924 1.00 84.88 207 PRO A O 1
#

Secondary structure (DSSP, 8-state):
-------PPPP---------S---------------------------SSHHHHHHHHHHHHHHHHHHHHHHHHHHHHHHHHHHHSSSGGGSTHHHHHHHHHHT--S-EEE-STTSHHHHHHHTTT-S-EEE---SSSSPPTTHHHHHHHHTTTTPEEEEEPTT--SSS-HHHHHHHHHHTT-EEEEEEEEEPTTS-EEEEEEEEE-

Solvent-accessible surface area (backbone atoms only — not comparable to full-atom values): 12761 Å² total; per-residue (Å²): 136,86,88,87,84,88,84,81,84,82,81,81,86,86,78,83,81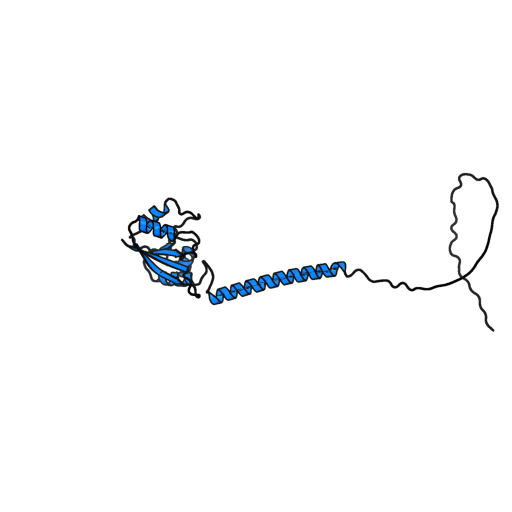,85,87,69,87,72,87,80,89,81,81,89,83,90,85,88,90,86,91,86,90,86,86,89,77,88,79,87,77,75,95,77,93,64,69,85,62,46,60,56,51,50,50,50,51,50,52,52,49,48,52,53,50,53,51,52,50,51,51,50,52,50,51,52,45,34,70,57,24,47,30,65,79,89,62,19,44,19,56,58,52,44,20,57,62,49,64,81,46,91,58,53,37,34,21,36,31,73,77,44,37,72,52,35,20,57,70,34,78,62,74,44,71,50,48,79,62,45,70,99,47,72,63,68,52,93,58,44,54,62,57,49,59,75,46,56,78,71,64,42,34,39,36,32,41,24,89,95,57,51,81,35,72,31,57,63,57,49,52,52,39,34,52,78,66,72,36,44,79,45,78,80,43,74,20,46,26,70,74,69,46,68,40,36,34,34,32,37,57,43,121

Mean predicted aligned error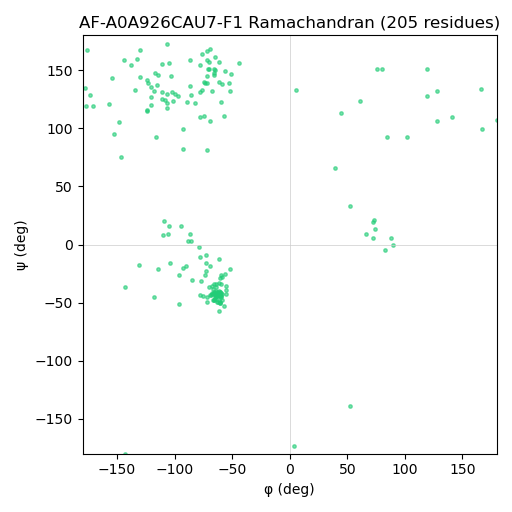: 14.83 Å